Protein AF-0000000080790503 (afdb_homodimer)

Solvent-accessible surface area (backbone atoms only — not comparable to full-atom values): 12082 Å² total; per-residue (Å²): 103,68,48,21,51,22,43,51,48,39,49,52,39,50,50,52,52,44,51,53,53,46,48,50,46,23,74,74,68,33,37,57,73,56,63,86,49,57,70,58,52,46,52,51,42,45,74,67,66,29,87,63,53,52,45,58,56,45,68,76,40,42,71,61,50,50,50,60,65,48,46,38,72,46,30,90,81,59,66,66,78,39,43,70,67,54,28,51,51,38,52,52,50,42,52,54,46,50,54,54,51,51,54,36,51,56,55,58,71,72,100,101,69,46,19,51,22,42,50,47,39,50,52,39,50,50,52,51,44,51,53,51,43,50,50,46,23,74,75,65,34,38,57,74,54,62,86,48,57,70,59,52,45,53,51,42,46,77,66,65,30,87,65,54,54,47,59,55,47,68,76,41,42,70,60,50,51,50,60,64,48,46,38,71,46,29,88,79,60,64,65,80,40,44,69,67,54,28,51,51,38,52,52,50,42,53,54,47,50,55,54,50,50,55,36,51,56,56,57,69,72,99

Nearest PDB structures (foldseek):
  6jx6-assembly1_C  TM=2.839E-01  e=9.821E+00  Homo sapiens
  6jx6-assembly1_C  TM=2.839E-01  e=9.401E+00  Homo sapiens

Secondary structure (DSSP, 8-state):
-HHHHHHHHHHHHHHHHHHHHHHHHHHHHSS--S---HHHHHHHHHHTT-TT-HHHHHHHHHHHHHHHHHTTGGGTT---PPPHHHHHHHHHHHHHHHHHHHHHHHHHHH-/-HHHHHHHHHHHHHHHHHHHHHHHHHHHHSS--S---HHHHHHHHHHTT-TT-HHHHHHHHHHHHHHHHHTTGGGTT---PPPHHHHHHHHHHHHHHHHHHHHHHHHHHH-

Sequence (222 aa):
MQKGFYNLVLFNIEQSIQLNLKYLIFLLTGDFPKTHKISDLFKFIKTLNDPCHLYNFYENNKDFLTIIEFSYISSRYLPQTFSEEDAKKALKLGEEFDIVIEKCMKIMQKSMQKGFYNLVLFNIEQSIQLNLKYLIFLLTGDFPKTHKISDLFKFIKTLNDPCHLYNFYENNKDFLTIIEFSYISSRYLPQTFSEEDAKKALKLGEEFDIVIEKCMKIMQKS

Radius of gyration: 17.82 Å; Cα contacts (8 Å, |Δi|>4): 233; chains: 2; bounding box: 43×51×44 Å

Foldseek 3Di:
DVQVVLLVLLQVLLVVLQVLLQVVVCLLPVDGDPDSQSVVSLVVCVVSVVQLVCVVLCVVCVVLSVCSRCCPVPVVPDNDGDDPVNSVVSVVSSVVSVVSSVVVVVVSVVD/DPQVVLLVLLQVLLVVLQVLLQVVVCLLPVDGDPDSQSVVSLVVCVVSVVQLVCVVLCVVCVVLSVCSRCCPVPVVPDNDGDDPVNSVVSVVSSVVSVVSSVVVVVVSVVD

InterPro domains:
  IPR007842 HEPN domain [PF05168] (2-97)
  IPR007842 HEPN domain [PS50910] (1-97)
  IPR007842 HEPN domain [SM00748] (2-97)

Organism: Sulfurisphaera tokodaii (strain DSM 16993 / JCM 10545 / NBRC 100140 / 7) (NCBI:txid273063)

Structure (mmCIF, N/CA/C/O backbone):
data_AF-0000000080790503-model_v1
#
loop_
_entity.id
_entity.type
_entity.pdbx_description
1 polymer 'HEPN domain-containing protein'
#
loop_
_atom_site.group_PDB
_atom_site.id
_atom_site.type_symbol
_atom_site.label_atom_id
_atom_site.label_alt_id
_atom_site.label_comp_id
_atom_site.label_asym_id
_atom_site.label_entity_id
_atom_site.label_seq_id
_atom_site.pdbx_PDB_ins_code
_atom_site.Cartn_x
_atom_site.Cartn_y
_atom_site.Cartn_z
_atom_site.occupancy
_atom_site.B_iso_or_equiv
_atom_site.auth_seq_id
_atom_site.auth_comp_id
_atom_site.auth_asym_id
_atom_site.auth_atom_id
_atom_site.pdbx_PDB_model_num
ATOM 1 N N . MET A 1 1 ? 19.391 -12.523 -6.824 1 52.25 1 MET A N 1
ATOM 2 C CA . MET A 1 1 ? 18.609 -12.891 -5.645 1 52.25 1 MET A CA 1
ATOM 3 C C . MET A 1 1 ? 18.344 -11.664 -4.777 1 52.25 1 MET A C 1
ATOM 5 O O . MET A 1 1 ? 17.219 -11.461 -4.316 1 52.25 1 MET A O 1
ATOM 9 N N . GLN A 1 2 ? 19.375 -10.648 -4.797 1 69 2 GLN A N 1
ATOM 10 C CA . GLN A 1 2 ? 19.5 -9.609 -3.771 1 69 2 GLN A CA 1
ATOM 11 C C . GLN A 1 2 ? 18.672 -8.383 -4.129 1 69 2 GLN A C 1
ATOM 13 O O . GLN A 1 2 ? 18.062 -7.758 -3.254 1 69 2 GLN A O 1
ATOM 18 N N . LYS A 1 3 ? 18.359 -8.281 -5.438 1 74.94 3 LYS A N 1
ATOM 19 C CA . LYS A 1 3 ? 17.75 -7.023 -5.875 1 74.94 3 LYS A CA 1
ATOM 20 C C . LYS A 1 3 ? 16.25 -7.008 -5.574 1 74.94 3 LYS A C 1
ATOM 22 O O . LYS A 1 3 ? 15.711 -5.977 -5.168 1 74.94 3 LYS A O 1
ATOM 27 N N . GLY A 1 4 ? 15.688 -8.18 -5.656 1 81.62 4 GLY A N 1
ATOM 28 C CA . GLY A 1 4 ? 14.266 -8.305 -5.355 1 81.62 4 GLY A CA 1
ATOM 29 C C . GLY A 1 4 ? 13.93 -7.973 -3.916 1 81.62 4 GLY A C 1
ATOM 30 O O . GLY A 1 4 ? 12.898 -7.363 -3.643 1 81.62 4 GLY A O 1
ATOM 31 N N . PHE A 1 5 ? 14.914 -8.219 -3.104 1 87.12 5 PHE A N 1
ATOM 32 C CA . PHE A 1 5 ? 14.719 -7.973 -1.679 1 87.12 5 PHE A CA 1
ATOM 33 C C . PHE A 1 5 ? 14.727 -6.48 -1.378 1 87.12 5 PHE A C 1
ATOM 35 O O . PHE A 1 5 ? 13.914 -5.992 -0.588 1 87.12 5 PHE A O 1
ATOM 42 N N . TYR A 1 6 ? 15.594 -5.812 -2.041 1 90.38 6 TYR A N 1
ATOM 43 C CA . TYR A 1 6 ? 15.695 -4.375 -1.801 1 90.38 6 TYR A CA 1
ATOM 44 C C . TYR A 1 6 ? 14.43 -3.656 -2.266 1 90.38 6 TYR A C 1
ATOM 46 O O . TYR A 1 6 ? 13.961 -2.73 -1.604 1 90.38 6 TYR A O 1
ATOM 54 N N . ASN A 1 7 ? 13.898 -4.113 -3.318 1 88.88 7 ASN A N 1
ATOM 55 C CA . ASN A 1 7 ? 12.641 -3.551 -3.805 1 88.88 7 ASN A CA 1
ATOM 56 C C . ASN A 1 7 ? 11.5 -3.791 -2.818 1 88.88 7 ASN A C 1
ATOM 58 O O . ASN A 1 7 ? 10.656 -2.918 -2.615 1 88.88 7 ASN A O 1
ATOM 62 N N . LEU A 1 8 ? 11.492 -4.945 -2.242 1 90.19 8 LEU A N 1
ATOM 63 C CA . LEU A 1 8 ? 10.477 -5.273 -1.249 1 90.19 8 LEU A CA 1
ATOM 64 C C . LEU A 1 8 ? 10.594 -4.363 -0.033 1 90.19 8 LEU A C 1
ATOM 66 O O . LEU A 1 8 ? 9.578 -3.918 0.512 1 90.19 8 LEU A O 1
ATOM 70 N N . VAL A 1 9 ? 11.773 -4.086 0.34 1 92.25 9 VAL A N 1
ATOM 71 C CA . VAL A 1 9 ? 12.008 -3.201 1.479 1 92.25 9 VAL A CA 1
ATOM 72 C C . VAL A 1 9 ? 11.438 -1.816 1.184 1 92.25 9 VAL A C 1
ATOM 74 O O . VAL A 1 9 ? 10.703 -1.256 2 1 92.25 9 VAL A O 1
ATOM 77 N N . LEU A 1 10 ? 11.781 -1.295 0.052 1 92.25 10 LEU A N 1
ATOM 78 C CA . LEU A 1 10 ? 11.305 0.036 -0.313 1 92.25 10 LEU A CA 1
ATOM 79 C C . LEU A 1 10 ? 9.781 0.072 -0.38 1 92.25 10 LEU A C 1
ATOM 81 O O . LEU A 1 10 ? 9.156 1.025 0.091 1 92.25 10 LEU A O 1
ATOM 85 N N . PHE A 1 11 ? 9.195 -0.912 -0.882 1 91.31 11 PHE A N 1
ATOM 86 C CA . PHE A 1 11 ? 7.742 -1.026 -0.966 1 91.31 11 PHE A CA 1
ATOM 87 C C . PHE A 1 11 ? 7.121 -1.028 0.425 1 91.31 11 PHE A C 1
ATOM 89 O O . PHE A 1 11 ? 6.145 -0.318 0.674 1 91.31 11 PHE A O 1
ATOM 96 N N . ASN A 1 12 ? 7.664 -1.798 1.311 1 92.62 12 ASN A N 1
ATOM 97 C CA . ASN A 1 12 ? 7.145 -1.879 2.674 1 92.62 12 ASN A CA 1
ATOM 98 C C . ASN A 1 12 ? 7.203 -0.526 3.377 1 92.62 12 ASN A C 1
ATOM 100 O O . ASN A 1 12 ? 6.277 -0.158 4.102 1 92.62 12 ASN A O 1
ATOM 104 N N . ILE A 1 13 ? 8.305 0.141 3.164 1 95.19 13 ILE A N 1
ATOM 105 C CA . ILE A 1 13 ? 8.461 1.452 3.783 1 95.19 13 ILE A CA 1
ATOM 106 C C . ILE A 1 13 ? 7.426 2.42 3.215 1 95.19 13 ILE A C 1
ATOM 108 O O . ILE A 1 13 ? 6.785 3.164 3.963 1 95.19 13 ILE A O 1
ATOM 112 N N . GLU A 1 14 ? 7.273 2.398 1.915 1 93.81 14 GLU A N 1
ATOM 113 C CA . GLU A 1 14 ? 6.262 3.24 1.278 1 93.81 14 GLU A CA 1
ATOM 114 C C . GLU A 1 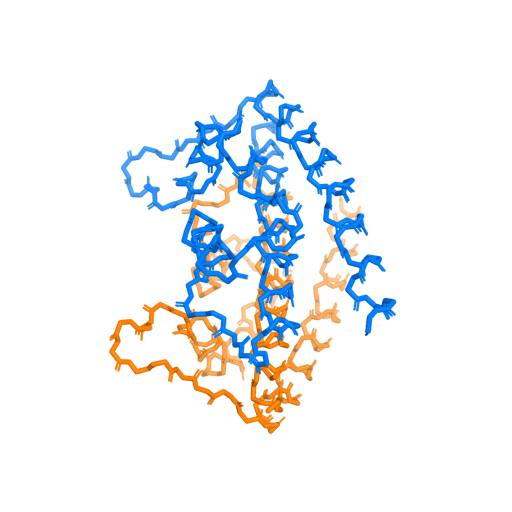14 ? 4.871 2.953 1.837 1 93.81 14 GLU A C 1
ATOM 116 O O . GLU A 1 14 ? 4.137 3.877 2.191 1 93.81 14 GLU A O 1
ATOM 121 N N . GLN A 1 15 ? 4.559 1.75 1.95 1 92.44 15 GLN A N 1
ATOM 122 C CA . GLN A 1 15 ? 3.258 1.323 2.451 1 92.44 15 GLN A CA 1
ATOM 123 C C . GLN A 1 15 ? 3.049 1.771 3.895 1 92.44 15 GLN A C 1
ATOM 125 O O . GLN A 1 15 ? 1.963 2.225 4.258 1 92.44 15 GLN A O 1
ATOM 130 N N . SER A 1 16 ? 4.066 1.619 4.66 1 95.12 16 SER A N 1
ATOM 131 C CA . SER A 1 16 ? 3.979 2.035 6.059 1 95.12 16 SER A CA 1
ATOM 132 C C . SER A 1 16 ? 3.707 3.533 6.172 1 95.12 16 SER A C 1
ATOM 134 O O . SER A 1 16 ? 2.838 3.955 6.938 1 95.12 16 SER A O 1
ATOM 136 N N . ILE A 1 17 ? 4.41 4.273 5.398 1 96 17 ILE A N 1
ATOM 137 C CA . ILE A 1 17 ? 4.25 5.723 5.426 1 96 17 ILE A CA 1
ATOM 138 C C . ILE A 1 17 ? 2.848 6.098 4.953 1 96 17 ILE A C 1
ATOM 140 O O . ILE A 1 17 ? 2.164 6.902 5.594 1 96 17 ILE A O 1
ATOM 144 N N . GLN A 1 18 ? 2.41 5.527 3.916 1 93.69 18 GLN A N 1
ATOM 145 C CA . GLN A 1 18 ? 1.088 5.789 3.355 1 93.69 18 GLN A CA 1
ATOM 146 C C . GLN A 1 18 ? -0.009 5.488 4.375 1 93.69 18 GLN A C 1
ATOM 148 O O . GLN A 1 18 ? -0.901 6.309 4.594 1 93.69 18 GLN A O 1
ATOM 153 N N . LEU A 1 19 ? 0.073 4.375 5.02 1 93.62 19 LEU A N 1
ATOM 154 C CA . LEU A 1 19 ? -0.938 3.949 5.98 1 93.62 19 LEU A CA 1
ATOM 155 C C . LEU A 1 19 ? -1.015 4.918 7.152 1 93.62 19 LEU A C 1
ATOM 157 O O . LEU A 1 19 ? -2.107 5.328 7.555 1 93.62 19 LEU A O 1
ATOM 161 N N . ASN A 1 20 ? 0.099 5.25 7.629 1 95 20 ASN A N 1
ATOM 162 C CA . ASN A 1 20 ? 0.13 6.152 8.773 1 95 20 ASN A CA 1
ATOM 163 C C . ASN A 1 20 ? -0.405 7.535 8.422 1 95 20 ASN A C 1
ATOM 165 O O . ASN A 1 20 ? -1.137 8.141 9.203 1 95 20 ASN A O 1
ATOM 169 N N . LEU A 1 21 ? -0.043 8.031 7.277 1 95.19 21 LEU A N 1
ATOM 170 C CA . LEU A 1 21 ? -0.531 9.336 6.848 1 95.19 21 LEU A CA 1
ATOM 171 C C . LEU A 1 21 ? -2.043 9.312 6.648 1 95.19 21 LEU A C 1
ATOM 173 O O . LEU A 1 21 ? -2.742 10.242 7.062 1 95.19 21 LEU A O 1
ATOM 177 N N . LYS A 1 22 ? -2.541 8.312 6.031 1 92.81 22 LYS A N 1
ATOM 178 C CA . LYS A 1 22 ? -3.979 8.195 5.793 1 92.81 22 LYS A CA 1
ATOM 179 C C . LYS A 1 22 ? -4.746 8.086 7.109 1 92.81 22 LYS A C 1
ATOM 181 O O . LYS A 1 22 ? -5.824 8.672 7.254 1 92.81 22 LYS A O 1
ATOM 186 N N . TYR A 1 23 ? -4.188 7.375 8 1 92.88 23 TYR A N 1
ATOM 187 C CA . TYR A 1 23 ? -4.797 7.273 9.32 1 92.88 23 TYR A CA 1
ATOM 188 C C . TYR A 1 23 ? -4.836 8.633 10.008 1 92.88 23 TYR A C 1
ATOM 190 O O . TYR A 1 23 ? -5.855 9.023 10.578 1 92.88 23 TYR A O 1
ATOM 198 N N . LEU A 1 24 ? -3.74 9.281 9.961 1 92.31 24 LEU A N 1
ATOM 199 C CA . LEU A 1 24 ? -3.67 10.609 10.562 1 92.31 24 LEU A CA 1
ATOM 200 C C . LEU A 1 24 ? -4.699 11.547 9.938 1 92.31 24 LEU A C 1
ATOM 202 O O . LEU A 1 24 ? -5.398 12.266 10.648 1 92.31 24 LEU A O 1
ATOM 206 N N . ILE A 1 25 ? -4.809 11.539 8.617 1 92.12 25 ILE A N 1
ATOM 207 C CA . ILE A 1 25 ? -5.77 12.383 7.91 1 92.12 25 ILE A CA 1
ATOM 208 C C . ILE A 1 25 ? -7.188 12.016 8.328 1 92.12 25 ILE A C 1
ATOM 210 O O . ILE A 1 25 ? -8.023 12.898 8.547 1 92.12 25 ILE A O 1
ATOM 214 N N . PHE A 1 26 ? -7.422 10.781 8.5 1 90.56 26 PHE A N 1
ATOM 215 C CA . PHE A 1 26 ? -8.719 10.312 8.977 1 90.56 26 PHE A CA 1
ATOM 216 C C . PHE A 1 26 ? -9.016 10.867 10.367 1 90.56 26 PHE A C 1
ATOM 218 O O . PHE A 1 26 ? -10.117 11.344 10.625 1 90.56 26 PHE A O 1
ATOM 225 N N . LEU A 1 27 ? -8.07 10.82 11.219 1 89.19 27 LEU A N 1
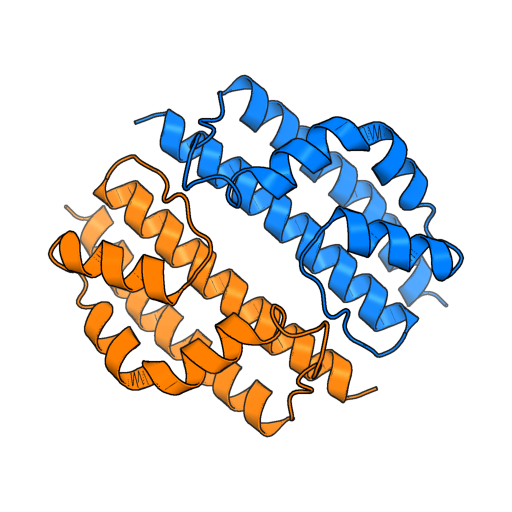ATOM 226 C CA . LEU A 1 27 ? -8.25 11.32 12.578 1 89.19 27 LEU A CA 1
ATOM 227 C C . LEU A 1 27 ? -8.523 12.82 12.578 1 89.19 27 LEU A C 1
ATOM 229 O O . LEU A 1 27 ? -9.312 13.312 13.383 1 89.19 27 LEU A O 1
ATOM 233 N N . LEU A 1 28 ? -7.926 13.492 11.664 1 88.75 28 LEU A N 1
ATOM 234 C CA . LEU A 1 28 ? -8 14.953 11.625 1 88.75 28 LEU A CA 1
ATOM 235 C C . LEU A 1 28 ? -9.289 15.406 10.938 1 88.75 28 LEU A C 1
ATOM 237 O O . LEU A 1 28 ? -9.828 16.469 11.273 1 88.75 28 LEU A O 1
ATOM 241 N N . THR A 1 29 ? -9.75 14.617 9.969 1 90.75 29 THR A N 1
ATOM 242 C CA . THR A 1 29 ? -10.82 15.141 9.125 1 90.75 29 THR A CA 1
ATOM 243 C C . THR A 1 29 ? -12.062 14.266 9.227 1 90.75 29 THR A C 1
ATOM 245 O O . THR A 1 29 ? -13.156 14.68 8.836 1 90.75 29 THR A O 1
ATOM 248 N N . GLY A 1 30 ? -11.898 13.047 9.719 1 86.56 30 GLY A N 1
ATOM 249 C CA . GLY A 1 30 ? -13 12.094 9.711 1 86.56 30 GLY A CA 1
ATOM 250 C C . GLY A 1 30 ? -13.234 11.469 8.344 1 86.56 30 GLY A C 1
ATOM 251 O O . GLY A 1 30 ? -14.148 10.656 8.18 1 86.56 30 GLY A O 1
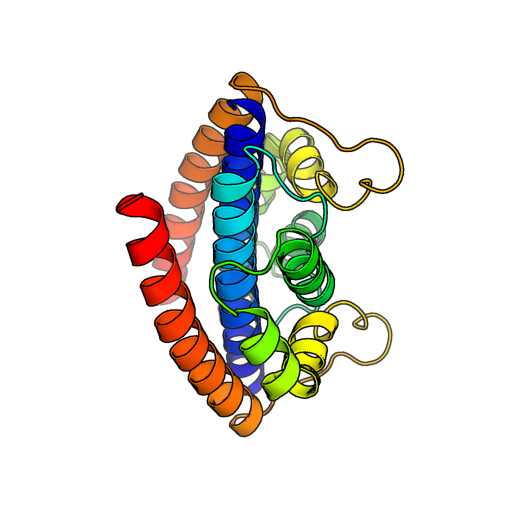ATOM 252 N N . ASP A 1 31 ? -12.375 11.922 7.383 1 85.88 31 ASP A N 1
ATOM 253 C CA . ASP A 1 31 ? -12.492 11.43 6.016 1 85.88 31 ASP A CA 1
ATOM 254 C C . ASP A 1 31 ? -11.211 10.727 5.574 1 85.88 31 ASP A C 1
ATOM 256 O O . ASP A 1 31 ? -10.242 10.656 6.332 1 85.88 31 ASP A O 1
ATOM 260 N N . PHE A 1 32 ? -11.328 10.102 4.398 1 85.69 32 PHE A N 1
ATOM 261 C CA . PHE A 1 32 ? -10.219 9.367 3.812 1 85.69 32 PHE A CA 1
ATOM 262 C C . PHE A 1 32 ? -9.758 10.016 2.516 1 85.69 32 PHE A C 1
ATOM 264 O O . PHE A 1 32 ? -10.578 10.398 1.677 1 85.69 32 PHE A O 1
ATOM 271 N N . PR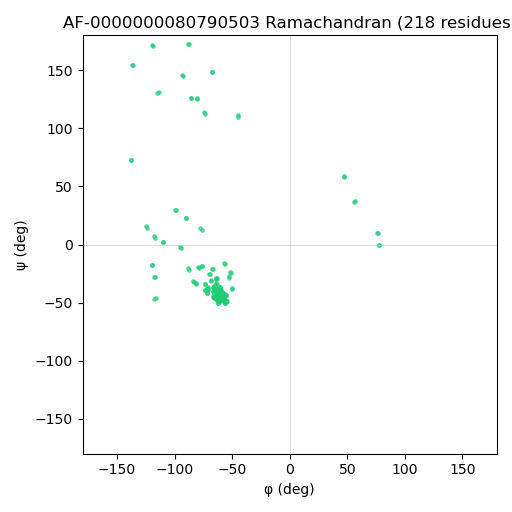O A 1 33 ? -8.43 10.18 2.508 1 84.38 33 PRO A N 1
ATOM 272 C CA . PRO A 1 33 ? -7.945 10.805 1.274 1 84.38 33 PRO A CA 1
ATOM 273 C C . PRO A 1 33 ? -8.109 9.898 0.054 1 84.38 33 PRO A C 1
ATOM 275 O O . PRO A 1 33 ? -7.934 8.68 0.155 1 84.38 33 PRO A O 1
ATOM 278 N N . LYS A 1 34 ? -8.32 10.438 -1.047 1 78.25 34 LYS A N 1
ATOM 279 C CA . LYS A 1 34 ? -8.578 9.703 -2.279 1 78.25 34 LYS A CA 1
ATOM 280 C C . LYS A 1 34 ? -7.312 9.586 -3.127 1 78.25 34 LYS A C 1
ATOM 282 O O . LYS A 1 34 ? -7.371 9.68 -4.355 1 78.25 34 LYS A O 1
ATOM 287 N N . THR A 1 35 ? -6.223 9.57 -2.539 1 81.38 35 THR A N 1
ATOM 288 C CA . THR A 1 35 ? -4.953 9.438 -3.244 1 81.38 35 THR A CA 1
ATOM 289 C C . THR A 1 35 ? -4.035 8.453 -2.523 1 81.38 35 THR A C 1
ATOM 291 O O . THR A 1 35 ? -4.133 8.281 -1.307 1 81.38 35 THR A O 1
ATOM 294 N N . HIS A 1 36 ? -3.123 7.859 -3.328 1 80.25 36 HIS A N 1
ATOM 295 C CA . HIS A 1 36 ? -2.104 6.984 -2.76 1 80.25 36 HIS A CA 1
ATOM 296 C C . HIS A 1 36 ? -0.72 7.621 -2.85 1 80.25 36 HIS A C 1
ATOM 298 O O . HIS A 1 36 ? 0.269 7.031 -2.41 1 80.25 36 HIS A O 1
ATOM 304 N N . LYS A 1 37 ? -0.685 8.797 -3.352 1 86.75 37 LYS A N 1
ATOM 305 C CA . LYS A 1 37 ? 0.614 9.461 -3.471 1 86.75 37 LYS A CA 1
ATOM 306 C C . LYS A 1 37 ? 1.045 10.07 -2.143 1 86.75 37 LYS A C 1
ATOM 308 O O . LYS A 1 37 ? 0.346 10.922 -1.589 1 86.75 37 LYS A O 1
ATOM 313 N N . ILE A 1 38 ? 2.186 9.68 -1.768 1 93.12 38 ILE A N 1
ATOM 314 C CA . ILE A 1 38 ? 2.729 10.125 -0.49 1 93.12 38 ILE A CA 1
ATOM 315 C C . ILE A 1 38 ? 2.857 11.648 -0.491 1 93.12 38 ILE A C 1
ATOM 317 O O . ILE A 1 38 ? 2.521 12.305 0.496 1 93.12 38 ILE A O 1
ATOM 321 N N . SER A 1 39 ? 3.383 12.148 -1.615 1 93.69 39 SER A N 1
ATOM 322 C CA . SER A 1 39 ? 3.557 13.594 -1.729 1 93.69 39 SER A CA 1
ATOM 323 C C . SER A 1 39 ? 2.234 14.328 -1.521 1 93.69 39 SER A C 1
ATOM 325 O O . SER A 1 39 ? 2.176 15.32 -0.787 1 93.69 39 SER A O 1
ATOM 327 N N . ASP A 1 40 ? 1.174 13.836 -2.111 1 92.88 40 ASP A N 1
ATOM 328 C CA . ASP A 1 40 ? -0.147 14.438 -1.979 1 92.88 40 ASP A CA 1
ATOM 329 C C . ASP A 1 40 ? -0.649 14.352 -0.539 1 92.88 40 ASP A C 1
ATOM 331 O O . ASP A 1 40 ? -1.299 15.273 -0.044 1 92.88 40 ASP A O 1
ATOM 335 N N . LEU A 1 41 ? -0.379 13.32 0.108 1 94 41 LEU A N 1
ATOM 336 C CA . LEU A 1 41 ? -0.828 13.117 1.481 1 94 41 LEU A CA 1
ATOM 337 C C . LEU A 1 41 ? -0.156 14.109 2.424 1 94 41 LEU A C 1
ATOM 339 O O . LEU A 1 41 ? -0.818 14.711 3.273 1 94 41 LEU A O 1
ATOM 343 N N . PHE A 1 42 ? 1.121 14.266 2.238 1 95.75 42 PHE A N 1
ATOM 344 C CA . PHE A 1 42 ? 1.836 15.25 3.039 1 95.75 42 PHE A CA 1
ATOM 345 C C . PHE A 1 42 ? 1.289 16.656 2.787 1 95.75 42 PHE A C 1
ATOM 347 O O . PHE A 1 42 ? 1.105 17.438 3.725 1 95.75 42 PHE A O 1
ATOM 354 N N . LYS A 1 43 ? 1.072 16.984 1.564 1 94.75 43 LYS A N 1
ATOM 355 C CA . LYS A 1 43 ? 0.544 18.297 1.215 1 94.75 43 LYS A CA 1
ATOM 356 C C . LYS A 1 43 ? -0.833 18.516 1.835 1 94.75 43 LYS A C 1
ATOM 358 O O . LYS A 1 43 ? -1.145 19.625 2.287 1 94.75 43 LYS A O 1
ATOM 363 N N . PHE A 1 44 ? -1.607 17.531 1.797 1 93.5 44 PHE A N 1
ATOM 364 C CA . PHE A 1 44 ? -2.93 17.609 2.406 1 93.5 44 PHE A CA 1
ATOM 365 C C . PHE A 1 44 ? -2.824 17.906 3.896 1 93.5 44 PHE A C 1
ATOM 367 O O . PHE A 1 44 ? -3.549 18.766 4.418 1 93.5 44 PHE A O 1
ATOM 374 N N . ILE A 1 45 ? -1.956 17.234 4.574 1 93.12 45 ILE A N 1
ATOM 375 C CA . ILE A 1 45 ? -1.749 17.453 6.004 1 93.12 45 ILE A CA 1
ATOM 376 C C . ILE A 1 45 ? -1.31 18.891 6.254 1 93.12 45 ILE A C 1
ATOM 378 O O . ILE A 1 45 ? -1.721 19.5 7.242 1 93.12 45 ILE A O 1
ATOM 382 N N . LYS A 1 46 ? -0.506 19.391 5.367 1 94.06 46 LYS A N 1
ATOM 383 C CA . LYS A 1 46 ? -0.073 20.781 5.469 1 94.06 46 LYS A CA 1
ATOM 384 C C . LYS A 1 46 ? -1.268 21.734 5.465 1 94.06 46 LYS A C 1
ATOM 386 O O . LYS A 1 46 ? -1.3 22.703 6.223 1 94.06 46 LYS A O 1
ATOM 391 N N . THR A 1 47 ? -2.217 21.469 4.633 1 94 47 THR A N 1
ATOM 392 C CA . THR A 1 47 ? -3.396 22.312 4.523 1 94 47 THR A CA 1
ATOM 393 C C . THR A 1 47 ? -4.246 22.234 5.789 1 94 47 THR A C 1
ATOM 395 O O . THR A 1 47 ? -5.098 23.094 6.027 1 94 47 THR A O 1
ATOM 398 N N . LEU A 1 48 ? -4.082 21.188 6.555 1 91.69 48 LEU A N 1
ATOM 399 C CA . LEU A 1 48 ? -4.797 21.031 7.816 1 91.69 48 LEU A CA 1
ATOM 400 C C . LEU A 1 48 ? -4.008 21.625 8.977 1 91.69 48 LEU A C 1
ATOM 402 O O . LEU A 1 48 ? -4.113 21.172 10.109 1 91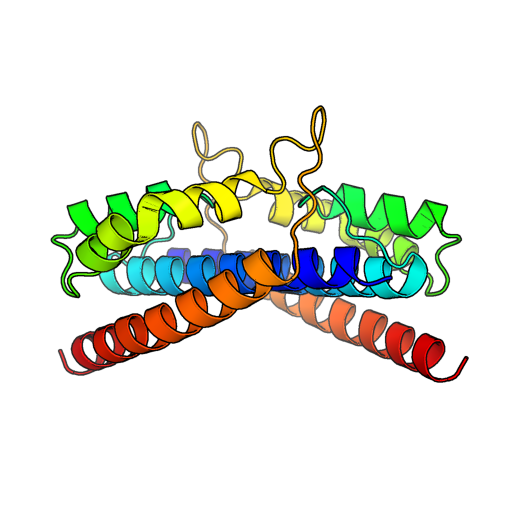.69 48 LEU A O 1
ATOM 406 N N . ASN A 1 49 ? -3.17 22.484 8.688 1 87.06 49 ASN A N 1
ATOM 407 C CA . ASN A 1 49 ? -2.377 23.266 9.633 1 87.06 49 ASN A CA 1
ATOM 408 C C . ASN A 1 49 ? -1.232 22.453 10.219 1 87.06 49 ASN A C 1
ATOM 410 O O . ASN A 1 49 ? -0.649 22.828 11.234 1 87.06 49 ASN A O 1
ATOM 414 N N . ASP A 1 50 ? -0.962 21.312 9.719 1 86.69 50 ASP A N 1
ATOM 415 C CA . ASP A 1 50 ? 0.196 20.484 10.039 1 86.69 50 ASP A CA 1
ATOM 416 C C . ASP A 1 50 ? 0.405 20.391 11.547 1 86.69 50 ASP A C 1
ATOM 418 O O . ASP A 1 50 ? 1.484 20.719 12.047 1 86.69 50 ASP A O 1
ATOM 422 N N . PRO A 1 51 ? -0.589 19.906 12.219 1 81.56 51 PRO A N 1
ATOM 423 C CA . PRO A 1 51 ? -0.536 19.938 13.68 1 81.56 51 PRO A CA 1
ATOM 424 C C . PRO A 1 51 ? 0.691 19.219 14.234 1 81.56 51 PRO A C 1
ATOM 426 O O . PRO A 1 51 ? 1.125 19.5 15.352 1 81.56 51 PRO A O 1
ATOM 429 N N . CYS A 1 52 ? 1.373 18.406 13.477 1 86.31 52 CYS A N 1
ATOM 430 C CA . CYS A 1 52 ? 2.492 17.609 13.969 1 86.31 52 CYS A CA 1
ATOM 431 C C . CYS A 1 52 ? 3.787 17.984 13.266 1 86.31 52 CYS A C 1
ATOM 433 O O . CYS A 1 52 ? 4.812 17.328 13.43 1 86.31 52 CYS A O 1
ATOM 435 N N . HIS A 1 53 ? 3.768 18.984 12.5 1 88.5 53 HIS A N 1
ATOM 436 C CA . HIS A 1 53 ? 4.914 19.469 11.742 1 88.5 53 HIS A CA 1
ATOM 437 C C . HIS A 1 53 ? 5.496 18.359 10.859 1 88.5 53 HIS A C 1
ATOM 439 O O . HIS A 1 53 ? 6.715 18.203 10.781 1 88.5 53 HIS A O 1
ATOM 445 N N . LEU A 1 54 ? 4.633 17.641 10.391 1 93.25 54 LEU A N 1
ATOM 446 C CA . LEU A 1 54 ? 5.016 16.531 9.531 1 93.25 54 LEU A CA 1
ATOM 447 C C . LEU A 1 54 ? 5.559 17.016 8.195 1 93.25 54 LEU A C 1
ATOM 449 O O . LEU A 1 54 ? 6.375 16.344 7.566 1 93.25 54 LEU A O 1
ATOM 453 N N . TYR A 1 55 ? 5.152 18.125 7.863 1 94.06 55 TYR A N 1
ATOM 454 C CA . TYR A 1 55 ? 5.559 18.625 6.551 1 94.06 55 TYR A CA 1
ATOM 455 C C . TYR A 1 55 ? 7.055 18.922 6.523 1 94.06 55 TYR A C 1
ATOM 457 O O . TYR A 1 55 ? 7.695 18.797 5.477 1 94.06 55 TYR A O 1
ATOM 465 N N . ASN A 1 56 ? 7.609 19.312 7.676 1 94.44 56 ASN A N 1
ATOM 466 C CA . ASN A 1 56 ? 9.055 19.469 7.754 1 94.44 56 ASN A CA 1
ATOM 467 C C . ASN A 1 56 ? 9.781 18.156 7.43 1 94.44 56 ASN A C 1
ATOM 469 O O . ASN A 1 56 ? 10.812 18.172 6.758 1 94.44 56 ASN A O 1
ATOM 473 N N . PHE A 1 57 ? 9.258 17.094 7.961 1 96.62 57 PHE A N 1
ATOM 474 C CA . PHE A 1 57 ? 9.805 15.789 7.633 1 96.62 57 PHE A CA 1
ATOM 475 C C . PHE A 1 57 ? 9.781 15.555 6.125 1 96.62 57 PHE A C 1
ATOM 477 O O . PHE A 1 57 ? 10.773 15.109 5.543 1 96.62 57 PHE A O 1
ATOM 484 N N . TYR A 1 58 ? 8.664 15.82 5.516 1 96.88 58 TYR A N 1
ATOM 485 C CA . TYR A 1 58 ? 8.516 15.656 4.07 1 96.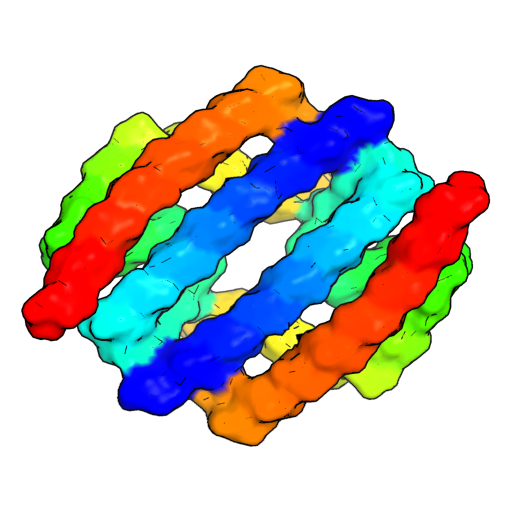88 58 TYR A CA 1
ATOM 486 C C . TYR A 1 58 ? 9.555 16.469 3.32 1 96.88 58 TYR A C 1
ATOM 488 O O . TYR A 1 58 ? 10.258 15.945 2.455 1 96.88 58 TYR A O 1
ATOM 496 N N . GLU A 1 59 ? 9.68 17.766 3.672 1 96.5 59 GLU A N 1
ATOM 497 C CA . GLU A 1 59 ? 10.594 18.672 2.982 1 96.5 59 GLU A CA 1
ATOM 498 C C . GLU A 1 59 ? 12.039 18.203 3.1 1 96.5 59 GLU A C 1
ATOM 500 O O . GLU A 1 59 ? 12.805 18.281 2.137 1 96.5 59 GLU A O 1
ATOM 505 N N . ASN A 1 60 ? 12.398 17.641 4.238 1 96.94 60 ASN A N 1
ATOM 506 C CA . ASN A 1 60 ? 13.766 17.203 4.5 1 96.94 60 ASN A CA 1
ATOM 507 C C . ASN A 1 60 ? 14.078 15.891 3.775 1 96.94 60 ASN A C 1
ATOM 509 O O . ASN A 1 60 ? 15.25 15.547 3.598 1 96.94 60 ASN A O 1
ATOM 513 N N . ASN A 1 61 ? 13.047 15.18 3.375 1 97.25 61 ASN A N 1
ATOM 514 C CA . ASN A 1 61 ? 13.266 13.875 2.766 1 97.25 61 ASN A CA 1
ATOM 515 C C . ASN A 1 61 ? 12.617 13.781 1.387 1 97.25 61 ASN A C 1
ATOM 517 O O . ASN A 1 61 ? 12.461 12.688 0.842 1 97.25 61 ASN A O 1
ATOM 521 N N . LYS A 1 62 ? 12.258 14.828 0.806 1 96.38 62 LYS A N 1
ATOM 522 C CA . LYS A 1 62 ? 11.414 14.914 -0.383 1 96.38 62 LYS A CA 1
ATOM 523 C C . LYS A 1 62 ? 12.031 14.156 -1.554 1 96.38 62 LYS A C 1
ATOM 525 O O . LYS A 1 62 ? 11.336 13.445 -2.275 1 96.38 62 LYS A O 1
ATOM 530 N N . ASP A 1 63 ? 13.297 14.273 -1.806 1 94.94 63 ASP A N 1
ATOM 531 C CA . ASP A 1 63 ? 13.953 13.633 -2.939 1 94.94 63 ASP A CA 1
ATOM 532 C C . ASP A 1 63 ? 13.828 12.117 -2.861 1 94.94 63 ASP A C 1
ATOM 534 O O . ASP A 1 63 ? 13.438 11.469 -3.834 1 94.94 63 ASP A O 1
ATOM 538 N N . PHE A 1 64 ? 14.141 11.617 -1.707 1 94.56 64 PHE A N 1
ATOM 539 C CA . PHE A 1 64 ? 14.109 10.164 -1.571 1 94.56 64 PHE A CA 1
ATOM 540 C C . PHE A 1 64 ? 12.68 9.656 -1.527 1 94.56 64 PHE A C 1
ATOM 542 O O . PHE A 1 64 ? 12.383 8.578 -2.049 1 94.56 64 PHE A O 1
ATOM 549 N N . LEU A 1 65 ? 11.758 10.398 -0.962 1 95.19 65 LEU A N 1
ATOM 550 C CA . LEU A 1 65 ? 10.344 10.031 -0.951 1 95.19 65 LEU A CA 1
ATOM 551 C C . LEU A 1 65 ? 9.797 9.961 -2.371 1 95.19 65 LEU A C 1
ATOM 553 O O . LEU A 1 65 ? 8.969 9.094 -2.678 1 95.19 65 LEU A O 1
ATOM 557 N N . THR A 1 66 ? 10.211 10.852 -3.184 1 91.56 66 THR A N 1
ATOM 558 C CA . THR A 1 66 ? 9.805 10.844 -4.582 1 91.56 66 THR A CA 1
ATOM 559 C C . THR A 1 66 ? 10.289 9.578 -5.285 1 91.56 66 THR A C 1
ATOM 561 O O . THR A 1 66 ? 9.547 8.977 -6.066 1 91.56 66 THR A O 1
ATOM 564 N N . ILE A 1 67 ? 11.484 9.195 -4.965 1 87.69 67 ILE A N 1
ATOM 565 C CA . ILE A 1 67 ? 12.062 7.98 -5.531 1 87.69 67 ILE A CA 1
ATOM 566 C C . ILE A 1 67 ? 11.234 6.77 -5.109 1 87.69 67 ILE A C 1
ATOM 568 O O . ILE A 1 67 ? 10.891 5.922 -5.941 1 87.69 67 ILE A O 1
ATOM 572 N N . ILE A 1 68 ? 10.914 6.668 -3.877 1 88.81 68 ILE A N 1
ATOM 573 C CA . ILE A 1 68 ? 10.141 5.559 -3.332 1 88.81 68 ILE A CA 1
ATOM 574 C C . ILE A 1 68 ? 8.758 5.535 -3.969 1 88.81 68 ILE A C 1
ATOM 576 O O . ILE A 1 68 ? 8.25 4.473 -4.34 1 88.81 68 ILE A O 1
ATOM 580 N N . GLU A 1 69 ? 8.18 6.672 -4.125 1 86.69 69 GLU A N 1
ATOM 581 C CA . GLU A 1 69 ? 6.832 6.812 -4.66 1 86.69 69 GLU A CA 1
ATOM 582 C C . GLU A 1 69 ? 6.77 6.383 -6.121 1 86.69 69 GLU A C 1
ATOM 584 O O . GLU A 1 69 ? 5.793 5.766 -6.555 1 86.69 69 GLU A O 1
ATOM 589 N N . PHE A 1 70 ? 7.668 6.656 -6.934 1 78.12 70 PHE A N 1
ATOM 590 C CA . PHE A 1 70 ? 7.633 6.422 -8.375 1 78.12 70 PHE A CA 1
ATOM 591 C C . PHE A 1 70 ? 8.297 5.098 -8.719 1 78.12 70 PHE A C 1
ATOM 593 O O . PHE A 1 70 ? 8.438 4.758 -9.898 1 78.12 70 PHE A O 1
ATOM 600 N N . SER A 1 71 ? 8.828 4.438 -7.703 1 69.75 71 SER A N 1
ATOM 601 C CA . SER A 1 71 ? 9.523 3.184 -7.957 1 69.75 71 SER A CA 1
ATOM 602 C C . SER A 1 71 ? 8.672 2.229 -8.781 1 69.75 71 SER A C 1
ATOM 604 O O . SER A 1 71 ? 9.195 1.354 -9.469 1 69.75 71 SER A O 1
ATOM 606 N N . TYR A 1 72 ? 7.34 2.248 -8.852 1 58.16 72 TYR A N 1
ATOM 607 C CA . TYR A 1 72 ? 6.547 1.242 -9.555 1 58.16 72 TYR A CA 1
ATOM 608 C C . TYR A 1 72 ? 5.777 1.86 -10.711 1 58.16 72 TYR A C 1
ATOM 610 O O . TYR A 1 72 ? 5.262 1.146 -11.578 1 58.16 72 TYR A O 1
ATOM 618 N N . ILE A 1 73 ? 5.488 3.037 -10.57 1 55.25 73 ILE A N 1
ATOM 619 C CA . ILE A 1 73 ? 4.688 3.592 -11.656 1 55.25 73 ILE A CA 1
ATOM 620 C C . ILE A 1 73 ? 5.402 3.373 -12.984 1 55.25 73 ILE A C 1
ATOM 622 O O . ILE A 1 73 ? 4.762 3.088 -14 1 55.25 73 ILE A O 1
ATOM 626 N N . SER A 1 74 ? 6.695 3.693 -13.094 1 48.25 74 SER A N 1
ATOM 627 C CA . SER A 1 74 ? 7.324 3.75 -14.414 1 48.25 74 SER A CA 1
ATOM 628 C C . SER A 1 74 ? 7.637 2.352 -14.938 1 48.25 74 SER A C 1
ATOM 630 O O . SER A 1 74 ? 8.773 2.066 -15.312 1 48.25 74 SER A O 1
ATOM 632 N N . SER A 1 75 ? 7.133 1.441 -14.391 1 45.66 75 SER A N 1
ATOM 633 C CA . SER A 1 75 ? 7.617 0.13 -14.805 1 45.66 75 SER A CA 1
ATOM 634 C C . SER A 1 75 ? 7.594 -0.012 -16.328 1 45.66 75 SER A C 1
ATOM 636 O O . SER A 1 75 ? 8.234 -0.909 -16.875 1 45.66 75 SER A O 1
ATOM 638 N N . ARG A 1 76 ? 6.59 0.523 -16.984 1 45.06 76 ARG A N 1
ATOM 639 C CA . ARG A 1 76 ? 6.609 0.173 -18.406 1 45.06 76 ARG A CA 1
ATOM 640 C C . ARG A 1 76 ? 7.961 0.494 -19.031 1 45.06 76 ARG A C 1
ATOM 642 O O . ARG A 1 76 ? 8.375 -0.154 -20 1 45.06 76 ARG A O 1
ATOM 649 N N . TYR A 1 77 ? 8.68 1.412 -18.594 1 45.56 77 TYR A N 1
ATOM 650 C CA . TYR A 1 77 ? 9.82 1.812 -19.406 1 45.56 77 TYR A CA 1
ATOM 651 C C . TYR A 1 77 ? 11.133 1.528 -18.688 1 45.56 77 TYR A C 1
ATOM 653 O O . TYR A 1 77 ? 12.117 1.128 -19.297 1 45.56 77 TYR A O 1
ATOM 661 N N . LEU A 1 78 ? 11.32 1.879 -17.312 1 49.81 78 LEU A N 1
ATOM 662 C CA . LEU A 1 78 ? 12.602 1.696 -16.641 1 49.81 78 LEU A CA 1
ATOM 663 C C . LEU A 1 78 ? 12.406 1.127 -15.242 1 49.81 78 LEU A C 1
ATOM 665 O O . LEU A 1 78 ? 12.211 1.878 -14.281 1 49.81 78 LEU A O 1
ATOM 669 N N . PRO A 1 79 ? 12.031 -0.185 -15.148 1 54.28 79 PRO A N 1
ATOM 670 C CA . PRO A 1 79 ? 11.953 -0.728 -13.789 1 54.28 79 PRO A CA 1
ATOM 671 C C . PRO A 1 79 ? 13.156 -0.334 -12.93 1 54.28 79 PRO A C 1
ATOM 673 O O . PRO A 1 79 ? 14.297 -0.431 -13.383 1 54.28 79 PRO A O 1
ATOM 676 N N . GLN A 1 80 ? 12.992 0.486 -11.977 1 63.41 80 GLN A N 1
ATOM 677 C CA . GLN A 1 80 ? 14.094 0.864 -11.094 1 63.41 80 GLN A CA 1
ATOM 678 C C . GLN A 1 80 ? 14.445 -0.269 -10.133 1 63.41 80 GLN A C 1
ATOM 680 O O . GLN A 1 80 ? 13.555 -0.915 -9.578 1 63.41 80 GLN A O 1
ATOM 685 N N . THR A 1 81 ? 15.555 -0.833 -10.273 1 77.31 81 THR A N 1
ATOM 686 C CA . THR A 1 81 ? 16.141 -1.748 -9.305 1 77.31 81 THR A CA 1
ATOM 687 C C . THR A 1 81 ? 16.906 -0.979 -8.227 1 77.31 81 THR A C 1
ATOM 689 O O . THR A 1 81 ? 17.688 -0.076 -8.531 1 77.31 81 THR A O 1
ATOM 692 N N . PHE A 1 82 ? 16.453 -1.338 -7.031 1 86.06 82 PHE A N 1
ATOM 693 C CA . PHE A 1 82 ? 17.047 -0.62 -5.914 1 86.06 82 PHE A CA 1
ATOM 694 C C . PHE A 1 82 ? 18.25 -1.379 -5.367 1 86.06 82 PHE A C 1
ATOM 696 O O . PHE A 1 82 ? 18.281 -2.611 -5.406 1 86.06 82 PHE A O 1
ATOM 703 N N . SER A 1 83 ? 19.203 -0.631 -4.941 1 90.06 83 SER A N 1
ATOM 704 C CA . SER A 1 83 ? 20.422 -1.179 -4.383 1 90.06 83 SER A CA 1
ATOM 705 C C . SER A 1 83 ? 20.297 -1.429 -2.885 1 90.06 83 SER A C 1
ATOM 707 O O . SER A 1 83 ? 19.281 -1.062 -2.277 1 90.06 83 SER A O 1
ATOM 709 N N . GLU A 1 84 ? 21.312 -2.053 -2.406 1 93.62 84 GLU A N 1
ATOM 710 C CA . GLU A 1 84 ? 21.406 -2.236 -0.961 1 93.62 84 GLU A CA 1
ATOM 711 C C . GLU A 1 84 ? 21.406 -0.896 -0.234 1 93.62 84 GLU A C 1
ATOM 713 O O . GLU A 1 84 ? 20.781 -0.746 0.812 1 93.62 84 GLU A O 1
ATOM 718 N N . GLU A 1 85 ? 22.109 0.039 -0.784 1 95.06 85 GLU A N 1
ATOM 719 C CA . GLU A 1 85 ? 22.188 1.37 -0.188 1 95.06 85 GLU A CA 1
ATOM 720 C C . GLU A 1 85 ? 20.812 2.035 -0.151 1 95.06 85 GLU A C 1
ATOM 722 O O . GLU A 1 85 ? 20.453 2.676 0.838 1 95.06 85 GLU A O 1
ATOM 727 N N . ASP A 1 86 ? 20.062 1.885 -1.217 1 93.44 86 ASP A N 1
ATOM 728 C CA . ASP A 1 86 ? 18.703 2.416 -1.26 1 93.44 86 ASP A CA 1
ATOM 729 C C . ASP A 1 86 ? 17.844 1.806 -0.158 1 93.44 86 ASP A C 1
ATOM 731 O O . ASP A 1 86 ? 17.078 2.514 0.503 1 93.44 86 ASP A O 1
ATOM 735 N N . ALA A 1 87 ? 18 0.519 -0.023 1 94.12 87 ALA A N 1
ATOM 736 C CA . ALA A 1 87 ? 17.234 -0.186 0.996 1 94.12 87 ALA A CA 1
ATOM 737 C C . ALA A 1 87 ? 17.578 0.313 2.395 1 94.12 87 ALA A C 1
ATOM 739 O O . ALA A 1 87 ? 16.703 0.528 3.225 1 94.12 87 ALA A O 1
ATOM 740 N N . LYS A 1 88 ? 18.828 0.489 2.639 1 96.75 88 LYS A N 1
ATOM 741 C CA . LYS A 1 88 ? 19.281 1.006 3.926 1 96.75 88 LYS A CA 1
ATOM 742 C C . LYS A 1 88 ? 18.734 2.408 4.176 1 96.75 88 LYS A C 1
ATOM 744 O O . LYS A 1 88 ? 18.281 2.715 5.281 1 96.75 88 LYS A O 1
ATOM 749 N N . LYS A 1 89 ? 18.828 3.242 3.213 1 96.81 89 LYS A N 1
ATOM 750 C CA . LYS A 1 89 ? 18.281 4.594 3.307 1 96.81 89 LYS A CA 1
ATOM 751 C C . LYS A 1 89 ? 16.781 4.559 3.602 1 96.81 89 LYS A C 1
ATOM 753 O O . LYS A 1 89 ? 16.281 5.336 4.422 1 96.81 89 LYS A O 1
ATOM 758 N N . ALA A 1 90 ? 16.125 3.699 2.906 1 96.19 90 ALA A N 1
ATOM 759 C CA . ALA A 1 90 ? 14.68 3.561 3.111 1 96.19 90 ALA A CA 1
ATOM 760 C C . ALA A 1 90 ? 14.375 3.129 4.543 1 96.19 90 ALA A C 1
ATOM 762 O O . ALA A 1 90 ? 13.445 3.65 5.164 1 96.19 90 ALA A O 1
ATOM 763 N N . LEU A 1 91 ? 15.086 2.182 5.02 1 97.31 91 LEU A N 1
ATOM 764 C CA . LEU A 1 91 ? 14.883 1.708 6.383 1 97.31 91 LEU A CA 1
ATOM 765 C C . LEU A 1 91 ? 15.109 2.836 7.387 1 97.31 91 LEU A C 1
ATOM 767 O O . LEU A 1 91 ? 14.328 2.996 8.328 1 97.31 91 LEU A O 1
ATOM 771 N N . LYS A 1 92 ? 16.172 3.555 7.199 1 97.94 92 LYS A N 1
ATOM 772 C CA . LYS A 1 92 ? 16.453 4.695 8.062 1 97.94 92 LYS A CA 1
ATOM 773 C C . LYS A 1 92 ? 15.32 5.723 8.008 1 97.94 92 LYS A C 1
ATOM 775 O O . LYS A 1 92 ? 14.875 6.219 9.039 1 97.94 92 LYS A O 1
ATOM 780 N N . LEU A 1 93 ? 14.922 6.055 6.832 1 97.69 93 LEU A N 1
ATOM 781 C CA . LEU A 1 93 ? 13.812 6.98 6.629 1 97.69 93 LEU A CA 1
ATOM 782 C C . LEU A 1 93 ? 12.555 6.492 7.352 1 97.69 93 LEU A C 1
ATOM 784 O O . LEU A 1 93 ? 11.875 7.273 8.016 1 97.69 93 LEU A O 1
ATOM 788 N N . GLY A 1 94 ? 12.234 5.211 7.125 1 97.31 94 GLY A N 1
ATOM 789 C CA . GLY A 1 94 ? 11.094 4.625 7.812 1 97.31 94 GLY A CA 1
ATOM 790 C C . GLY A 1 94 ? 11.172 4.75 9.32 1 97.31 94 GLY A C 1
ATOM 791 O O . GLY A 1 94 ? 10.172 5.051 9.977 1 97.31 94 GLY A O 1
ATOM 792 N N . GLU A 1 95 ? 12.312 4.508 9.852 1 97.62 95 GLU A N 1
ATOM 793 C CA . GLU A 1 95 ? 12.531 4.633 11.289 1 97.62 95 GLU A CA 1
ATOM 794 C C . GLU A 1 95 ? 12.312 6.066 11.766 1 97.62 95 GLU A C 1
ATOM 796 O O . GLU A 1 95 ? 11.648 6.293 12.781 1 97.62 95 GLU A O 1
ATOM 801 N N . GLU A 1 96 ? 12.867 6.957 11.117 1 96.88 96 GLU A N 1
ATOM 802 C CA . GLU A 1 96 ? 12.68 8.367 11.445 1 96.88 96 GLU A CA 1
ATOM 803 C C . GLU A 1 96 ? 11.211 8.766 11.359 1 96.88 96 GLU A C 1
ATOM 805 O O . GLU A 1 96 ? 10.711 9.5 12.211 1 96.88 96 GLU A O 1
ATOM 810 N N . PHE A 1 97 ? 10.602 8.328 10.328 1 97.44 97 PHE A N 1
ATOM 811 C CA . PHE A 1 97 ? 9.18 8.617 10.172 1 97.44 97 PHE A CA 1
ATOM 812 C C . PHE A 1 97 ? 8.383 8.039 11.336 1 97.44 97 PHE A C 1
ATOM 814 O O . PHE A 1 97 ? 7.477 8.695 11.859 1 97.44 97 PHE A O 1
ATOM 821 N N . ASP A 1 98 ? 8.68 6.855 11.719 1 96.06 98 ASP A N 1
ATOM 822 C CA . ASP A 1 98 ? 7.992 6.207 12.828 1 96.06 98 ASP A CA 1
ATOM 823 C C . ASP A 1 98 ? 8.078 7.051 14.102 1 96.06 98 ASP A C 1
ATOM 825 O O . ASP A 1 98 ? 7.102 7.184 14.836 1 96.06 98 ASP A O 1
ATOM 829 N N . ILE A 1 99 ? 9.18 7.551 14.328 1 94.94 99 ILE A N 1
ATOM 830 C CA . ILE A 1 99 ? 9.391 8.391 15.5 1 94.94 99 ILE A CA 1
ATOM 831 C C . ILE A 1 99 ? 8.5 9.625 15.414 1 94.94 99 ILE A C 1
ATOM 833 O O . ILE A 1 99 ? 7.82 9.977 16.391 1 94.94 99 ILE A O 1
ATOM 837 N N . VAL A 1 100 ? 8.461 10.266 14.297 1 93.94 100 VAL A N 1
ATOM 838 C CA . VAL A 1 100 ? 7.715 11.5 14.109 1 93.94 100 VAL A CA 1
ATOM 839 C C . VAL A 1 100 ? 6.219 11.227 14.234 1 93.94 100 VAL A C 1
ATOM 841 O O . VAL A 1 100 ? 5.496 11.961 14.906 1 93.94 100 VAL A O 1
ATOM 844 N N . ILE A 1 101 ? 5.777 10.18 13.609 1 94.44 101 ILE A N 1
ATOM 845 C CA . ILE A 1 101 ? 4.348 9.906 13.562 1 94.44 101 ILE A CA 1
ATOM 846 C C . ILE A 1 101 ? 3.871 9.438 14.938 1 94.44 101 ILE A C 1
ATOM 848 O O . ILE A 1 101 ? 2.742 9.727 15.344 1 94.44 101 ILE A O 1
ATOM 852 N N . GLU A 1 102 ? 4.648 8.695 15.609 1 92.38 102 GLU A N 1
ATOM 853 C CA . GLU A 1 102 ? 4.305 8.273 16.969 1 92.38 102 GLU A CA 1
ATOM 854 C C . GLU A 1 102 ? 4.109 9.477 17.891 1 92.38 102 GLU A C 1
ATOM 856 O O . GLU A 1 102 ? 3.162 9.516 18.672 1 92.38 102 GLU A O 1
ATOM 861 N N . LYS A 1 103 ? 5.008 10.352 17.797 1 90.56 103 LYS A N 1
ATOM 862 C CA . LYS A 1 103 ? 4.883 11.586 18.578 1 90.56 103 LYS A CA 1
ATOM 863 C C . LYS A 1 103 ? 3.607 12.344 18.219 1 90.56 103 LYS A C 1
ATOM 865 O O . LYS A 1 103 ? 2.918 12.867 19.094 1 90.56 103 LYS A O 1
ATOM 870 N N . CYS A 1 104 ? 3.336 12.375 16.984 1 90.06 104 CYS A N 1
ATOM 871 C CA . CYS A 1 104 ? 2.139 13.055 16.5 1 90.06 104 CYS A CA 1
ATOM 872 C C . CYS A 1 104 ? 0.879 12.391 17.047 1 90.06 104 CYS A C 1
ATOM 874 O O . CYS A 1 104 ? -0.019 13.07 17.547 1 90.06 104 CYS A O 1
ATOM 876 N N . MET A 1 105 ? 0.801 11.156 17 1 86.69 105 MET A N 1
ATOM 877 C CA . MET A 1 105 ? -0.375 10.398 17.422 1 86.69 105 MET A CA 1
ATOM 878 C C . MET A 1 105 ? -0.602 10.547 18.922 1 86.69 105 MET A C 1
ATOM 880 O O . MET A 1 105 ? -1.745 10.602 19.375 1 86.69 105 MET A O 1
ATOM 884 N N . LYS A 1 106 ? 0.43 10.617 19.641 1 85.25 106 LYS A N 1
ATOM 885 C CA . LYS A 1 106 ? 0.341 10.812 21.078 1 85.25 106 LYS A CA 1
ATOM 886 C C . LYS A 1 106 ? -0.256 12.18 21.422 1 85.25 106 LYS A C 1
ATOM 888 O O . LYS A 1 106 ? -1.054 12.305 22.344 1 85.25 106 LYS A O 1
ATOM 893 N N . ILE A 1 107 ? 0.026 13.117 20.719 1 76.88 107 ILE A N 1
ATOM 894 C CA . ILE A 1 107 ? -0.479 14.469 20.922 1 76.88 107 ILE A CA 1
ATOM 895 C C . ILE A 1 107 ? -1.966 14.523 20.562 1 76.88 107 ILE A C 1
ATOM 897 O O . ILE A 1 107 ? -2.754 15.156 21.281 1 76.88 107 ILE A O 1
ATOM 901 N N . MET A 1 108 ? -2.334 13.828 19.531 1 78.25 108 MET A N 1
ATOM 902 C CA . MET A 1 108 ? -3.717 13.844 19.062 1 78.25 108 MET A CA 1
ATOM 903 C C . MET A 1 108 ? -4.625 13.086 20.031 1 78.25 108 MET A C 1
ATOM 905 O O . MET A 1 108 ? -5.812 13.398 20.141 1 78.25 108 MET A O 1
ATOM 909 N N . GLN A 1 109 ? -4.223 11.969 20.547 1 72.94 109 GLN A N 1
ATOM 910 C CA . GLN A 1 109 ? -5.02 11.211 21.5 1 72.94 109 GLN A CA 1
ATOM 911 C C . GLN A 1 109 ? -5.223 11.992 22.797 1 72.94 109 GLN A C 1
ATOM 913 O O . GLN A 1 109 ? -6.246 11.844 23.469 1 72.94 109 GLN A O 1
ATOM 918 N N . LYS A 1 110 ? -4.391 12.812 23.219 1 66.88 110 LYS A N 1
ATOM 919 C CA . LYS A 1 110 ? -4.492 13.586 24.453 1 66.88 110 LYS A CA 1
ATOM 920 C C . LYS A 1 110 ? -5.422 14.781 24.281 1 66.88 110 LYS A C 1
ATOM 922 O O . LYS A 1 110 ? -6.012 15.266 25.25 1 66.88 110 LYS A O 1
ATOM 927 N N . SER A 1 111 ? -5.695 15.234 23.188 1 55.38 111 SER A N 1
ATOM 928 C CA . SER A 1 111 ? -6.629 16.344 23 1 55.38 111 SER A CA 1
ATOM 929 C C . SER A 1 111 ? -8.062 15.844 22.859 1 55.38 111 SER A C 1
ATOM 931 O O . SER A 1 111 ? -8.297 14.797 22.25 1 55.38 111 SER A O 1
ATOM 933 N N . MET B 1 1 ? -18.281 10.609 10.039 1 52.44 1 MET B N 1
ATOM 934 C CA . MET B 1 1 ? -17.188 10.016 10.805 1 52.44 1 MET B CA 1
ATOM 935 C C . MET B 1 1 ? -16.906 8.594 10.336 1 52.44 1 MET B C 1
ATOM 937 O O . MET B 1 1 ? -15.742 8.227 10.141 1 52.44 1 MET B O 1
ATOM 941 N N . GLN B 1 2 ? -18.047 7.871 9.844 1 69.56 2 GLN B N 1
ATOM 942 C CA . GLN B 1 2 ? -18.062 6.422 9.703 1 69.56 2 GLN B CA 1
ATOM 943 C C . GLN B 1 2 ? -17.516 5.996 8.344 1 69.56 2 GLN B C 1
ATOM 945 O O . GLN B 1 2 ? -16.797 5 8.242 1 69.56 2 GLN B O 1
ATOM 950 N N . LYS B 1 3 ? -17.562 6.941 7.402 1 75.56 3 LYS B N 1
ATOM 951 C CA . LYS B 1 3 ? -17.25 6.539 6.035 1 75.56 3 LYS B CA 1
ATOM 952 C C . LYS B 1 3 ? -15.734 6.477 5.82 1 75.56 3 LYS B C 1
ATOM 954 O O . LYS B 1 3 ? -15.234 5.57 5.152 1 75.56 3 LYS B O 1
ATOM 959 N N . GLY B 1 4 ? -15.07 7.359 6.496 1 81.81 4 GLY B N 1
ATOM 960 C CA . GLY B 1 4 ? -13.617 7.383 6.414 1 81.81 4 GLY B CA 1
ATOM 961 C C . GLY B 1 4 ? -12.969 6.121 6.949 1 81.81 4 GLY B C 1
ATOM 962 O O . GLY B 1 4 ? -11.977 5.641 6.391 1 81.81 4 GLY B O 1
ATOM 963 N N . PHE B 1 5 ? -13.664 5.551 7.875 1 87.31 5 PHE B N 1
ATOM 964 C CA . PHE B 1 5 ? -13.148 4.34 8.5 1 87.31 5 PHE B CA 1
ATOM 965 C C . PHE B 1 5 ? -13.266 3.146 7.562 1 87.31 5 PHE B C 1
ATOM 967 O O . PHE B 1 5 ? -12.352 2.33 7.469 1 87.31 5 PHE B O 1
ATOM 974 N N . TYR B 1 6 ? -14.344 3.117 6.879 1 90.56 6 TYR B N 1
ATOM 975 C CA . TYR B 1 6 ? -14.555 1.998 5.969 1 90.56 6 TYR B CA 1
ATOM 976 C C . TYR B 1 6 ? -13.547 2.033 4.824 1 90.56 6 TYR B C 1
ATOM 978 O O . TYR B 1 6 ? -13.039 0.99 4.402 1 90.56 6 TYR B O 1
ATOM 986 N N . ASN B 1 7 ? -13.25 3.186 4.383 1 89.19 7 ASN B N 1
ATOM 987 C CA . ASN B 1 7 ? -12.234 3.334 3.346 1 89.19 7 ASN B CA 1
ATOM 988 C C . ASN B 1 7 ? -10.859 2.881 3.834 1 89.19 7 ASN B C 1
ATOM 990 O O . ASN B 1 7 ? -10.102 2.262 3.084 1 89.19 7 ASN B O 1
ATOM 994 N N . LEU B 1 8 ? -10.57 3.189 5.062 1 90.44 8 LEU B N 1
ATOM 995 C CA . LEU B 1 8 ? -9.297 2.773 5.652 1 90.44 8 LEU B CA 1
ATOM 996 C C . LEU B 1 8 ? -9.211 1.253 5.73 1 90.44 8 LEU B C 1
ATOM 998 O O . LEU B 1 8 ? -8.156 0.675 5.469 1 90.44 8 LEU B O 1
ATOM 1002 N N . VAL B 1 9 ? -10.289 0.658 6.039 1 92.38 9 VAL B N 1
ATOM 1003 C CA . VAL B 1 9 ? -10.328 -0.799 6.125 1 92.38 9 VAL B CA 1
ATOM 1004 C C . VAL B 1 9 ? -10.023 -1.404 4.758 1 92.38 9 VAL B C 1
ATOM 1006 O O . VAL B 1 9 ? -9.18 -2.297 4.641 1 92.38 9 VAL B O 1
ATOM 1009 N N . LEU B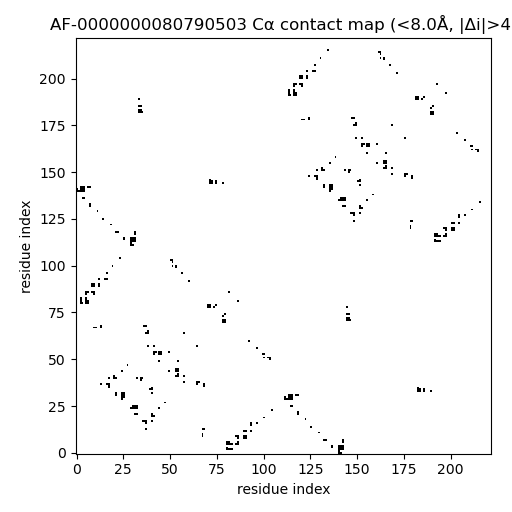 1 10 ? -10.703 -0.931 3.766 1 92.31 10 LEU B N 1
ATOM 1010 C CA . LEU B 1 10 ? -10.5 -1.459 2.422 1 92.31 10 LEU B CA 1
ATOM 1011 C C . LEU B 1 10 ? -9.055 -1.25 1.969 1 92.31 10 LEU B C 1
ATOM 1013 O O . LEU B 1 10 ? -8.453 -2.146 1.377 1 92.31 10 LEU B O 1
ATOM 1017 N N . PHE B 1 11 ? -8.5 -0.163 2.248 1 91.38 11 PHE B N 1
ATOM 1018 C CA . PHE B 1 11 ? -7.117 0.147 1.918 1 91.38 11 PHE B CA 1
ATOM 1019 C C . PHE B 1 11 ? -6.168 -0.827 2.604 1 91.38 11 PHE B C 1
ATOM 1021 O O . PHE B 1 11 ? -5.254 -1.36 1.972 1 91.38 11 PHE B O 1
ATOM 1028 N N . ASN B 1 12 ? -6.371 -1.062 3.855 1 92.69 12 ASN B N 1
ATOM 1029 C CA . ASN B 1 12 ? -5.52 -1.976 4.613 1 92.69 12 ASN B CA 1
ATOM 1030 C C . ASN B 1 12 ? -5.559 -3.387 4.031 1 92.69 12 ASN B C 1
ATOM 1032 O O . ASN B 1 12 ? -4.531 -4.062 3.959 1 92.69 12 ASN B O 1
ATOM 1036 N N . ILE B 1 13 ? -6.734 -3.789 3.682 1 95.12 13 ILE B N 1
ATOM 1037 C CA . ILE B 1 13 ? -6.883 -5.121 3.109 1 95.12 13 ILE B CA 1
ATOM 1038 C C . ILE B 1 13 ? -6.148 -5.195 1.773 1 95.12 13 ILE B C 1
ATOM 1040 O O . ILE B 1 13 ? -5.434 -6.16 1.504 1 95.12 13 ILE B O 1
ATOM 1044 N N . GLU B 1 14 ? -6.332 -4.191 0.958 1 93.81 14 GLU B N 1
ATOM 1045 C CA . GLU B 1 14 ? -5.625 -4.133 -0.319 1 93.81 14 GLU B CA 1
ATOM 1046 C C . GLU B 1 14 ? -4.113 -4.203 -0.117 1 93.81 14 GLU B C 1
ATOM 1048 O O . GLU B 1 14 ? -3.43 -4.984 -0.782 1 93.81 14 GLU B O 1
ATOM 1053 N N . GLN B 1 15 ? -3.645 -3.473 0.781 1 92.31 15 GLN B N 1
ATOM 1054 C CA . GLN B 1 15 ? -2.217 -3.422 1.075 1 92.31 15 GLN B CA 1
ATOM 1055 C C . GLN B 1 15 ? -1.706 -4.777 1.559 1 92.31 15 GLN B C 1
ATOM 1057 O O . GLN B 1 15 ? -0.625 -5.215 1.161 1 92.31 15 GLN B O 1
ATOM 1062 N N . SER B 1 16 ? -2.469 -5.367 2.393 1 95.19 16 SER B N 1
ATOM 1063 C CA . SER B 1 16 ? -2.082 -6.68 2.902 1 95.19 16 SER B CA 1
ATOM 1064 C C . SER B 1 16 ? -1.973 -7.703 1.776 1 95.19 16 SER B C 1
ATOM 1066 O O . SER B 1 16 ? -0.994 -8.445 1.701 1 95.19 16 SER B O 1
ATOM 1068 N N . ILE B 1 17 ? -2.93 -7.688 0.927 1 96 17 ILE B N 1
ATOM 1069 C CA . ILE B 1 17 ? -2.939 -8.625 -0.188 1 96 17 ILE B CA 1
ATOM 1070 C C . ILE B 1 17 ? -1.759 -8.344 -1.114 1 96 17 ILE B C 1
ATOM 1072 O O . ILE B 1 17 ? -1.035 -9.266 -1.506 1 96 17 ILE B O 1
ATOM 1076 N N . GLN B 1 18 ? -1.532 -7.137 -1.43 1 93.62 18 GLN B N 1
ATOM 1077 C CA . GLN B 1 18 ? -0.437 -6.727 -2.303 1 93.62 18 GLN B CA 1
ATOM 1078 C C . GLN B 1 18 ? 0.911 -7.164 -1.736 1 93.62 18 GLN B C 1
ATOM 1080 O O . GLN B 1 18 ? 1.728 -7.75 -2.447 1 93.62 18 GLN B O 1
ATOM 1085 N N . LEU B 1 19 ? 1.119 -6.949 -0.482 1 93.62 19 LEU B N 1
ATOM 1086 C CA . LEU B 1 19 ? 2.385 -7.273 0.165 1 93.62 19 LEU B CA 1
ATOM 1087 C C . LEU B 1 19 ? 2.643 -8.781 0.125 1 93.62 19 LEU B C 1
ATOM 1089 O O . LEU B 1 19 ? 3.744 -9.211 -0.219 1 93.62 19 LEU B O 1
ATOM 1093 N N . ASN B 1 20 ? 1.651 -9.484 0.448 1 95 20 ASN B N 1
ATOM 1094 C CA . ASN B 1 20 ? 1.807 -10.93 0.475 1 95 20 ASN B CA 1
ATOM 1095 C C . ASN B 1 20 ? 2.064 -11.492 -0.92 1 95 20 ASN B C 1
ATOM 1097 O O . ASN B 1 20 ? 2.895 -12.391 -1.091 1 95 20 ASN B O 1
ATOM 1101 N N . LEU B 1 21 ? 1.37 -11 -1.893 1 95.19 21 LEU B N 1
ATOM 1102 C CA . LEU B 1 21 ? 1.575 -11.469 -3.26 1 95.19 21 LEU B CA 1
ATOM 1103 C C . LEU B 1 21 ? 2.977 -11.117 -3.748 1 95.19 21 LEU B C 1
ATOM 1105 O O . LEU B 1 21 ? 3.645 -11.945 -4.375 1 95.19 21 LEU B O 1
ATOM 1109 N N . LYS B 1 22 ? 3.418 -9.945 -3.496 1 92.81 22 LYS B N 1
ATOM 1110 C CA . LYS B 1 22 ? 4.75 -9.523 -3.912 1 92.81 22 LYS B CA 1
ATOM 1111 C C . LYS B 1 22 ? 5.832 -10.352 -3.232 1 92.81 22 LYS B C 1
ATOM 1113 O O . LYS B 1 22 ? 6.832 -10.711 -3.857 1 92.81 22 LYS B O 1
ATOM 1118 N N . TYR B 1 23 ? 5.617 -10.633 -2.008 1 92.88 23 TYR B N 1
ATOM 1119 C CA . TYR B 1 23 ? 6.547 -11.5 -1.287 1 92.88 23 TYR B CA 1
ATOM 1120 C C . TYR B 1 23 ? 6.594 -12.891 -1.905 1 92.88 23 TYR B C 1
ATOM 1122 O O . TYR B 1 23 ? 7.672 -13.453 -2.109 1 92.88 23 TYR B O 1
ATOM 1130 N N . LEU B 1 24 ? 5.457 -13.391 -2.154 1 92.31 24 LEU B N 1
ATOM 1131 C CA . LEU B 1 24 ? 5.383 -14.711 -2.773 1 92.31 24 LEU B CA 1
ATOM 1132 C C . LEU B 1 24 ? 6.102 -14.727 -4.117 1 92.31 24 LEU B C 1
ATOM 1134 O O . LEU B 1 24 ? 6.867 -15.648 -4.41 1 92.31 24 LEU B O 1
ATOM 1138 N N . ILE B 1 25 ? 5.871 -13.719 -4.938 1 92.12 25 ILE B N 1
ATOM 1139 C CA . ILE B 1 25 ? 6.512 -13.617 -6.242 1 92.12 25 ILE B CA 1
ATOM 1140 C C . ILE B 1 25 ? 8.023 -13.531 -6.07 1 92.12 25 ILE B C 1
ATOM 1142 O O . ILE B 1 25 ? 8.781 -14.164 -6.812 1 92.12 25 ILE B O 1
ATOM 1146 N N . PHE B 1 26 ? 8.438 -12.828 -5.102 1 90.5 26 PHE B N 1
ATOM 1147 C CA . PHE B 1 26 ? 9.859 -12.734 -4.785 1 90.5 26 PHE B CA 1
ATOM 1148 C C . PHE B 1 26 ? 10.43 -14.102 -4.438 1 90.5 26 PHE B C 1
ATOM 1150 O O . PHE B 1 26 ? 11.5 -14.469 -4.918 1 90.5 26 PHE B O 1
ATOM 1157 N N . LEU B 1 27 ? 9.734 -14.828 -3.656 1 89.19 27 LEU B N 1
ATOM 1158 C CA . LEU B 1 27 ? 10.195 -16.156 -3.256 1 89.19 27 LEU B CA 1
ATOM 1159 C C . LEU B 1 27 ? 10.281 -17.094 -4.461 1 89.19 27 LEU B C 1
ATOM 1161 O O . LEU B 1 27 ? 11.18 -17.922 -4.543 1 89.19 27 LEU B O 1
ATOM 1165 N N . LEU B 1 28 ? 9.398 -16.891 -5.375 1 88.75 28 LEU B N 1
ATOM 1166 C CA . LEU B 1 28 ? 9.289 -17.797 -6.516 1 88.75 28 LEU B CA 1
ATOM 1167 C C . LEU B 1 28 ? 10.297 -17.422 -7.602 1 88.75 28 LEU B C 1
ATOM 1169 O O . LEU B 1 28 ? 10.773 -18.297 -8.336 1 88.75 28 LEU B O 1
ATOM 1173 N N . THR B 1 29 ? 10.586 -16.141 -7.695 1 90.69 29 THR B N 1
ATOM 1174 C CA . THR B 1 29 ? 11.344 -15.703 -8.867 1 90.69 29 THR B CA 1
ATOM 1175 C C . THR B 1 29 ? 12.672 -15.07 -8.461 1 90.69 29 THR B C 1
ATOM 1177 O O . THR B 1 29 ? 13.57 -14.914 -9.281 1 90.69 29 THR B O 1
ATOM 1180 N N . GLY B 1 30 ? 12.781 -14.68 -7.203 1 86.44 30 GLY B N 1
ATOM 1181 C CA . GLY B 1 30 ? 13.945 -13.93 -6.766 1 86.44 30 GLY B CA 1
ATOM 1182 C C . GLY B 1 30 ? 13.898 -12.469 -7.18 1 86.44 30 GLY B C 1
ATOM 1183 O O . GLY B 1 30 ? 14.828 -11.711 -6.898 1 86.44 30 GLY B O 1
ATOM 1184 N N . ASP B 1 31 ? 12.781 -12.141 -7.898 1 85.69 31 ASP B N 1
ATOM 1185 C CA . ASP B 1 31 ? 12.609 -10.773 -8.383 1 85.69 31 ASP B CA 1
ATOM 1186 C C . ASP B 1 31 ? 11.344 -10.141 -7.793 1 85.69 31 ASP B C 1
ATOM 1188 O O . ASP B 1 31 ? 10.594 -10.789 -7.066 1 85.69 31 ASP B O 1
ATOM 1192 N N . PHE B 1 32 ? 11.234 -8.828 -8.047 1 85.38 32 PHE B N 1
ATOM 1193 C CA . PHE B 1 32 ? 10.109 -8.039 -7.562 1 85.38 32 PHE B CA 1
ATOM 1194 C C . PHE B 1 32 ? 9.258 -7.543 -8.719 1 85.38 32 PHE B C 1
ATOM 1196 O O . PHE B 1 32 ? 9.781 -7.051 -9.719 1 85.38 32 PHE B O 1
ATOM 1203 N N . PRO B 1 33 ? 7.98 -7.789 -8.516 1 84.12 33 PRO B N 1
ATOM 1204 C CA . PRO B 1 33 ? 7.129 -7.32 -9.609 1 84.12 33 PRO B CA 1
ATOM 1205 C C . PRO B 1 33 ? 7.086 -5.797 -9.711 1 84.12 33 PRO B C 1
ATOM 1207 O O . PRO B 1 33 ? 7.094 -5.102 -8.688 1 84.12 33 PRO B O 1
ATOM 1210 N N . LYS B 1 34 ? 6.934 -5.297 -10.844 1 78 34 LYS B N 1
ATOM 1211 C CA . LYS B 1 34 ? 6.957 -3.859 -11.102 1 78 34 LYS B CA 1
ATOM 1212 C C . LYS B 1 34 ? 5.543 -3.295 -11.211 1 78 34 LYS B C 1
ATOM 1214 O O . LYS B 1 34 ? 5.281 -2.416 -12.039 1 78 34 LYS B O 1
ATOM 1219 N N . THR B 1 35 ? 4.645 -3.859 -10.555 1 81.25 35 THR B N 1
ATOM 1220 C CA . THR B 1 35 ? 3.266 -3.389 -10.555 1 81.25 35 THR B CA 1
ATOM 1221 C C . THR B 1 35 ? 2.682 -3.41 -9.148 1 81.25 35 THR B C 1
ATOM 1223 O O . THR B 1 35 ? 3.1 -4.211 -8.305 1 81.25 35 THR B O 1
ATOM 1226 N N . HIS B 1 36 ? 1.677 -2.529 -8.961 1 80.31 36 HIS B N 1
ATOM 1227 C CA . HIS B 1 36 ? 0.945 -2.518 -7.699 1 80.31 36 HIS B CA 1
ATOM 1228 C C . HIS B 1 36 ? -0.481 -3.025 -7.883 1 80.31 36 HIS B C 1
ATOM 1230 O O . HIS B 1 36 ? -1.248 -3.1 -6.922 1 80.31 36 HIS B O 1
ATOM 1236 N N . LYS B 1 37 ? -0.781 -3.412 -9.062 1 86.75 37 LYS B N 1
ATOM 1237 C CA . LYS B 1 37 ? -2.137 -3.898 -9.305 1 86.75 37 LYS B CA 1
ATOM 1238 C C . LYS B 1 37 ? -2.289 -5.348 -8.852 1 86.75 37 LYS B C 1
ATOM 1240 O O . LYS B 1 37 ? -1.576 -6.23 -9.336 1 86.75 37 LYS B O 1
ATOM 1245 N N . ILE B 1 38 ? -3.25 -5.512 -8.047 1 93.12 38 ILE B N 1
ATOM 1246 C CA . ILE B 1 38 ? -3.506 -6.832 -7.477 1 93.12 38 ILE B CA 1
ATOM 1247 C C . ILE B 1 38 ? -3.811 -7.824 -8.594 1 93.12 38 ILE B C 1
ATOM 1249 O O . ILE B 1 38 ? -3.318 -8.953 -8.578 1 93.12 38 ILE B O 1
ATOM 1253 N N . SER B 1 39 ? -4.648 -7.363 -9.523 1 93.62 39 SER B N 1
ATOM 1254 C CA . SER B 1 39 ? -5.016 -8.227 -10.641 1 93.62 39 SER B CA 1
ATOM 1255 C C . SER B 1 39 ? -3.783 -8.703 -11.398 1 93.62 39 SER B C 1
ATOM 1257 O O . SER B 1 39 ? -3.66 -9.891 -11.719 1 93.62 39 SER B O 1
ATOM 1259 N N . ASP B 1 40 ? -2.857 -7.805 -11.656 1 92.81 40 ASP B N 1
ATOM 1260 C CA . ASP B 1 40 ? -1.628 -8.141 -12.367 1 92.81 40 ASP B CA 1
ATOM 1261 C C . ASP B 1 40 ? -0.772 -9.109 -11.555 1 92.81 40 ASP B C 1
ATOM 1263 O O . ASP B 1 40 ? -0.135 -10.008 -12.117 1 92.81 40 ASP B O 1
ATOM 1267 N N . LEU B 1 41 ? -0.747 -8.969 -10.312 1 94 41 LEU B N 1
ATOM 1268 C CA . LEU B 1 41 ? 0.054 -9.828 -9.445 1 94 41 LEU B CA 1
ATOM 1269 C C . LEU B 1 41 ? -0.472 -11.258 -9.461 1 94 41 LEU B C 1
ATOM 1271 O O . LEU B 1 41 ? 0.305 -12.211 -9.562 1 94 41 LEU B O 1
ATOM 1275 N N . PHE B 1 42 ? -1.762 -11.359 -9.359 1 95.75 42 PHE B N 1
ATOM 1276 C CA . PHE B 1 42 ? -2.365 -12.688 -9.445 1 95.75 42 PHE B CA 1
ATOM 1277 C C . PHE B 1 42 ? -2.07 -13.336 -10.789 1 95.75 42 PHE B C 1
ATOM 1279 O O . PHE B 1 42 ? -1.755 -14.523 -10.859 1 95.75 42 PHE B O 1
ATOM 1286 N N . LYS B 1 43 ? -2.207 -12.602 -11.836 1 94.75 43 LYS B N 1
ATOM 1287 C CA . LYS B 1 43 ? -1.945 -13.125 -13.172 1 94.75 43 LYS B CA 1
ATOM 1288 C C . LYS B 1 43 ? -0.493 -13.578 -13.312 1 94.75 43 LYS B C 1
ATOM 1290 O O . LYS B 1 43 ? -0.212 -14.594 -13.945 1 94.75 43 LYS B O 1
ATOM 1295 N N . PHE B 1 44 ? 0.357 -12.82 -12.781 1 93.5 44 PHE B N 1
ATOM 1296 C CA . PHE B 1 44 ? 1.771 -13.172 -12.805 1 93.5 44 PHE B CA 1
ATOM 1297 C C . PHE B 1 44 ? 2.008 -14.5 -12.102 1 93.5 44 PHE B C 1
ATOM 1299 O O . PHE B 1 44 ? 2.736 -15.359 -12.609 1 93.5 44 PHE B O 1
ATOM 1306 N N . ILE B 1 45 ? 1.433 -14.688 -10.969 1 93.12 45 ILE B N 1
ATOM 1307 C CA . ILE B 1 45 ? 1.567 -15.93 -10.211 1 93.12 45 ILE B CA 1
ATOM 1308 C C . ILE B 1 45 ? 1.039 -17.094 -11.039 1 93.12 45 ILE B C 1
ATOM 1310 O O . ILE B 1 45 ? 1.608 -18.188 -11.008 1 93.12 45 ILE B O 1
ATOM 1314 N N . LYS B 1 46 ? -0.013 -16.844 -11.75 1 94.06 46 LYS B N 1
ATOM 1315 C CA . LYS B 1 46 ? -0.566 -17.859 -12.633 1 94.06 46 LYS B CA 1
ATOM 1316 C C . LYS B 1 46 ? 0.468 -18.328 -13.648 1 94.06 46 LYS B C 1
ATOM 1318 O O . LYS B 1 46 ? 0.58 -19.516 -13.93 1 94.06 46 LYS B O 1
ATOM 1323 N N . THR B 1 47 ? 1.194 -17.422 -14.203 1 94 47 THR B N 1
ATOM 1324 C CA . THR B 1 47 ? 2.199 -17.734 -15.211 1 94 47 THR B CA 1
ATOM 1325 C C . THR B 1 47 ? 3.344 -18.547 -14.594 1 94 47 THR B C 1
ATOM 1327 O O . THR B 1 47 ? 4.121 -19.172 -15.312 1 94 47 THR B O 1
ATOM 1330 N N . LEU B 1 48 ? 3.494 -18.469 -13.297 1 91.69 48 LEU B N 1
ATOM 1331 C CA . LEU B 1 48 ? 4.516 -19.219 -12.586 1 91.69 48 LEU B CA 1
ATOM 1332 C C . LEU B 1 48 ? 3.977 -20.578 -12.141 1 91.69 48 LEU B C 1
ATOM 1334 O O . LEU B 1 48 ? 4.418 -21.125 -11.133 1 91.69 48 LEU B O 1
ATOM 1338 N N . ASN B 1 49 ? 3.008 -21.031 -12.758 1 87.38 49 ASN B N 1
ATOM 1339 C CA . ASN B 1 49 ? 2.395 -22.328 -12.578 1 87.38 49 ASN B CA 1
ATOM 1340 C C . ASN B 1 49 ? 1.535 -22.391 -11.312 1 87.38 49 ASN B C 1
ATOM 1342 O O . ASN B 1 49 ? 1.18 -23.469 -10.844 1 87.38 49 ASN B O 1
ATOM 1346 N N . ASP B 1 50 ? 1.289 -21.297 -10.68 1 87.25 50 ASP B N 1
ATOM 1347 C CA . ASP B 1 50 ? 0.354 -21.141 -9.57 1 87.25 50 ASP B CA 1
ATOM 1348 C C . ASP B 1 50 ? 0.541 -22.25 -8.531 1 87.25 50 ASP B C 1
ATOM 1350 O O . ASP B 1 50 ? -0.409 -22.953 -8.195 1 87.25 50 ASP B O 1
ATOM 1354 N N . PRO B 1 51 ? 1.723 -22.328 -8.016 1 81.94 51 PRO B N 1
ATOM 1355 C CA . PRO B 1 51 ? 2.035 -23.453 -7.137 1 81.94 51 PRO B CA 1
ATOM 1356 C C . PRO B 1 51 ? 1.084 -23.562 -5.949 1 81.94 51 PRO B C 1
ATOM 1358 O O . PRO B 1 51 ? 0.908 -24.641 -5.387 1 81.94 51 PRO B O 1
ATOM 1361 N N . CYS B 1 52 ? 0.338 -22.547 -5.609 1 86.44 52 CYS B N 1
ATOM 1362 C CA . CYS B 1 52 ? -0.517 -22.531 -4.426 1 86.44 52 CYS B CA 1
ATOM 1363 C C . CYS B 1 52 ? -1.984 -22.406 -4.816 1 86.44 52 CYS B C 1
ATOM 1365 O O . CYS B 1 52 ? -2.848 -22.234 -3.953 1 86.44 52 CYS B O 1
ATOM 1367 N N . HIS B 1 53 ? -2.268 -22.453 -6.039 1 88.75 53 HIS B N 1
ATOM 1368 C CA . HIS B 1 53 ? -3.619 -22.328 -6.57 1 88.75 53 HIS B CA 1
ATOM 1369 C C . HIS B 1 53 ? -4.27 -21.031 -6.125 1 88.75 53 HIS B C 1
ATOM 1371 O O . HIS B 1 53 ? -5.438 -21.016 -5.734 1 88.75 53 HIS B O 1
ATOM 1377 N N . LEU B 1 54 ? -3.48 -20.094 -6.09 1 93.31 54 LEU B N 1
ATOM 1378 C CA . LEU B 1 54 ? -3.932 -18.781 -5.66 1 93.31 54 LEU B CA 1
ATOM 1379 C C . LEU B 1 54 ? -4.852 -18.156 -6.707 1 93.31 54 LEU B C 1
ATOM 1381 O O . LEU B 1 54 ? -5.711 -17.328 -6.375 1 93.31 54 LEU B O 1
ATOM 1385 N N . TYR B 1 55 ? -4.688 -18.562 -7.848 1 94.06 55 TYR B N 1
ATOM 1386 C CA . TYR B 1 55 ? -5.469 -17.938 -8.914 1 94.06 55 TYR B CA 1
ATOM 1387 C C . TYR B 1 55 ? -6.945 -18.281 -8.773 1 94.06 55 TYR B C 1
ATOM 1389 O O . TYR B 1 55 ? -7.812 -17.5 -9.148 1 94.06 55 TYR B O 1
ATOM 1397 N N . ASN B 1 56 ? -7.23 -19.484 -8.242 1 94.38 56 ASN B N 1
ATOM 1398 C CA . ASN B 1 56 ? -8.617 -19.828 -7.945 1 94.38 56 ASN B CA 1
ATOM 1399 C C . ASN B 1 56 ? -9.234 -18.812 -6.973 1 94.38 56 ASN B C 1
ATOM 1401 O O . ASN B 1 56 ? -10.398 -18.438 -7.125 1 94.38 56 ASN B O 1
ATOM 1405 N N . PHE B 1 57 ? -8.477 -18.484 -5.969 1 96.62 57 PHE B N 1
ATOM 1406 C CA . PHE B 1 57 ? -8.93 -17.453 -5.043 1 96.62 57 PHE B CA 1
ATOM 1407 C C . PHE B 1 57 ? -9.258 -16.156 -5.781 1 96.62 57 PHE B C 1
ATOM 1409 O O . PHE B 1 57 ? -10.297 -15.547 -5.547 1 96.62 57 PHE B O 1
ATOM 1416 N N . TYR B 1 58 ? -8.367 -15.727 -6.633 1 96.81 58 TYR B N 1
ATOM 1417 C CA . TYR B 1 58 ? -8.562 -14.516 -7.418 1 96.81 58 TYR B CA 1
ATOM 1418 C C . TYR B 1 58 ? -9.859 -14.594 -8.227 1 96.81 58 TYR B C 1
ATOM 1420 O O . TYR B 1 58 ? -10.688 -13.688 -8.164 1 96.81 58 TYR B O 1
ATOM 1428 N N . GLU B 1 59 ? -10.039 -15.703 -8.961 1 96.5 59 GLU B N 1
ATOM 1429 C CA . GLU B 1 59 ? -11.203 -15.875 -9.828 1 96.5 59 GLU B CA 1
ATOM 1430 C C . GLU B 1 59 ? -12.5 -15.828 -9.031 1 96.5 59 GLU B C 1
ATOM 1432 O O . GLU B 1 59 ? -13.484 -15.242 -9.477 1 96.5 59 GLU B O 1
ATOM 1437 N N . ASN B 1 60 ? -12.492 -16.375 -7.836 1 96.88 60 ASN B N 1
ATOM 1438 C CA . ASN B 1 60 ? -13.688 -16.453 -7 1 96.88 60 ASN B CA 1
ATOM 1439 C C . ASN B 1 60 ? -14.016 -15.102 -6.375 1 96.88 60 ASN B C 1
ATOM 1441 O O . ASN B 1 60 ? -15.141 -14.875 -5.922 1 96.88 60 ASN B O 1
ATOM 1445 N N . ASN B 1 61 ? -13.039 -14.211 -6.336 1 97.25 61 ASN B N 1
ATOM 1446 C CA . ASN B 1 61 ? -13.242 -12.938 -5.66 1 97.25 61 ASN B CA 1
ATOM 1447 C C . ASN B 1 61 ? -12.961 -11.758 -6.59 1 97.25 61 ASN B C 1
ATOM 1449 O O . ASN B 1 61 ? -12.812 -10.625 -6.137 1 97.25 61 ASN B O 1
ATOM 1453 N N . LYS B 1 62 ? -12.875 -11.953 -7.832 1 96.38 62 LYS B N 1
ATOM 1454 C CA . LYS B 1 62 ? -12.375 -11.016 -8.836 1 96.38 62 LYS B CA 1
ATOM 1455 C C . LYS B 1 62 ? -13.18 -9.711 -8.812 1 96.38 62 LYS B C 1
ATOM 1457 O O . LYS B 1 62 ? -12.602 -8.625 -8.883 1 96.38 62 LYS B O 1
ATOM 1462 N N . ASP B 1 63 ? -14.461 -9.758 -8.734 1 94.94 63 ASP B N 1
ATOM 1463 C CA . ASP B 1 63 ? -15.305 -8.57 -8.773 1 94.94 63 ASP B CA 1
ATOM 1464 C C . ASP B 1 63 ? -14.992 -7.633 -7.605 1 94.94 63 ASP B C 1
ATOM 1466 O O . ASP B 1 63 ? -14.789 -6.434 -7.801 1 94.94 63 ASP B O 1
ATOM 1470 N N . PHE B 1 64 ? -14.938 -8.211 -6.449 1 94.56 64 PHE B N 1
ATOM 1471 C CA . PHE B 1 64 ? -14.703 -7.375 -5.277 1 94.56 64 PHE B CA 1
ATOM 1472 C C . PHE B 1 64 ? -13.25 -6.91 -5.227 1 94.56 64 PHE B C 1
ATOM 1474 O O . PHE B 1 64 ? -12.969 -5.785 -4.805 1 94.56 64 PHE B O 1
ATOM 1481 N N . LEU B 1 65 ? -12.32 -7.711 -5.68 1 95.19 65 LEU B N 1
ATOM 1482 C CA . LEU B 1 65 ? -10.914 -7.312 -5.75 1 95.19 65 LEU B CA 1
ATOM 1483 C C . LEU B 1 65 ? -10.734 -6.129 -6.695 1 95.19 65 LEU B C 1
ATOM 1485 O O . LEU B 1 65 ? -9.922 -5.238 -6.43 1 95.19 65 LEU B O 1
ATOM 1489 N N . THR B 1 66 ? -11.445 -6.141 -7.758 1 91.5 66 THR B N 1
ATOM 1490 C CA . THR B 1 66 ? -11.406 -5.031 -8.703 1 91.5 66 THR B CA 1
ATOM 1491 C C . THR B 1 66 ? -11.898 -3.742 -8.047 1 91.5 66 THR B C 1
ATOM 1493 O O . THR B 1 66 ? -11.312 -2.676 -8.25 1 91.5 66 THR B O 1
ATOM 1496 N N . ILE B 1 67 ? -12.922 -3.883 -7.246 1 87.69 67 ILE B N 1
ATOM 1497 C CA . ILE B 1 67 ? -13.477 -2.74 -6.527 1 87.69 67 ILE B CA 1
ATOM 1498 C C . ILE B 1 67 ? -12.422 -2.18 -5.57 1 87.69 67 ILE B C 1
ATOM 1500 O O . ILE B 1 67 ? -12.203 -0.966 -5.52 1 87.69 67 ILE B O 1
ATOM 1504 N N . ILE B 1 68 ? -11.812 -3.004 -4.836 1 88.75 68 ILE B N 1
ATOM 1505 C CA . ILE B 1 68 ? -10.805 -2.605 -3.863 1 88.75 68 ILE B CA 1
ATOM 1506 C C . ILE B 1 68 ? -9.625 -1.947 -4.582 1 88.75 68 ILE B C 1
ATOM 1508 O O . ILE B 1 68 ? -9.102 -0.927 -4.129 1 88.75 68 ILE B O 1
ATOM 1512 N N . GLU B 1 69 ? -9.242 -2.486 -5.688 1 86.69 69 GLU B N 1
ATOM 1513 C CA . GLU B 1 69 ? -8.102 -2.012 -6.457 1 86.69 69 GLU B CA 1
ATOM 1514 C C . GLU B 1 69 ? -8.359 -0.626 -7.039 1 86.69 69 GLU B C 1
ATOM 1516 O O . GLU B 1 69 ? -7.461 0.214 -7.086 1 86.69 69 GLU B O 1
ATOM 1521 N N . PHE B 1 70 ? -9.461 -0.29 -7.512 1 78.19 70 PHE B N 1
ATOM 1522 C CA . PHE B 1 70 ? -9.758 0.95 -8.219 1 78.19 70 PHE B CA 1
ATOM 1523 C C . PHE B 1 70 ? -10.336 1.988 -7.262 1 78.19 70 PHE B C 1
ATOM 1525 O O . PHE B 1 70 ? -10.734 3.076 -7.688 1 78.19 70 PHE B O 1
ATOM 1532 N N . SER B 1 71 ? -10.5 1.581 -6.016 1 69.69 71 SER B N 1
ATOM 1533 C CA . SER B 1 71 ? -11.094 2.496 -5.047 1 69.69 71 SER B CA 1
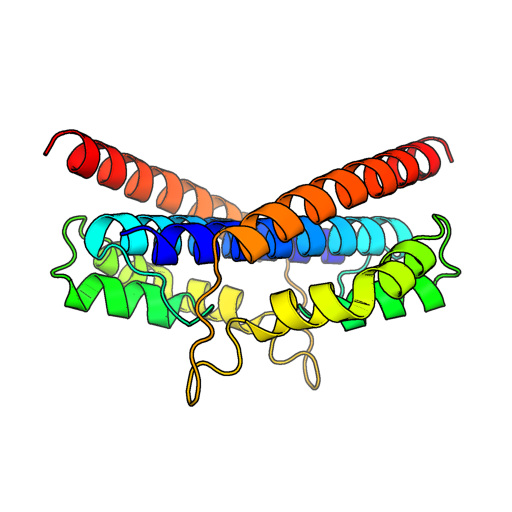ATOM 1534 C C . SER B 1 71 ? -10.375 3.842 -5.047 1 69.69 71 SER B C 1
ATOM 1536 O O . SER B 1 71 ? -10.961 4.859 -4.664 1 69.69 71 SER B O 1
ATOM 1538 N N . TYR B 1 72 ? -9.133 4.051 -5.441 1 58.19 72 TYR B N 1
ATOM 1539 C CA . TYR B 1 72 ? -8.438 5.324 -5.305 1 58.19 72 TYR B CA 1
ATOM 1540 C C . TYR B 1 72 ? -8.062 5.887 -6.672 1 58.19 72 TYR B C 1
ATOM 1542 O O . TYR B 1 72 ? -7.691 7.059 -6.785 1 58.19 72 TYR B O 1
ATOM 1550 N N . ILE B 1 73 ? -7.883 5.047 -7.551 1 55.34 73 ILE B N 1
ATOM 1551 C CA . ILE B 1 73 ? -7.457 5.594 -8.836 1 55.34 73 ILE B CA 1
ATOM 1552 C C . ILE B 1 73 ? -8.453 6.652 -9.297 1 55.34 73 ILE B C 1
ATOM 1554 O O . ILE B 1 73 ? -8.062 7.68 -9.859 1 55.34 73 ILE B O 1
ATOM 1558 N N . SER B 1 74 ? -9.766 6.367 -9.273 1 48.25 74 SER B N 1
ATOM 1559 C CA . SER B 1 74 ? -10.711 7.25 -9.945 1 48.25 74 SER B CA 1
ATOM 1560 C C . SER B 1 74 ? -10.961 8.516 -9.133 1 48.25 74 SER B C 1
ATOM 1562 O O . SER B 1 74 ? -12.109 8.859 -8.852 1 48.25 74 SER B O 1
ATOM 1564 N N . SER B 1 75 ? -10.242 8.742 -8.234 1 45.75 75 SER B N 1
ATOM 1565 C CA . SER B 1 75 ? -10.641 9.859 -7.383 1 45.75 75 SER B CA 1
ATOM 1566 C C . SER B 1 75 ? -10.953 11.094 -8.211 1 45.75 75 SER B C 1
ATOM 1568 O O . SER B 1 75 ? -11.594 12.031 -7.719 1 45.75 75 SER B O 1
ATOM 1570 N N . ARG B 1 76 ? -10.211 11.352 -9.281 1 45.25 76 ARG B N 1
ATOM 1571 C CA . ARG B 1 76 ? -10.523 12.648 -9.883 1 45.25 76 ARG B CA 1
ATOM 1572 C C . ARG B 1 76 ? -12.023 12.773 -10.156 1 45.25 76 ARG B C 1
ATOM 1574 O O . ARG B 1 76 ? -12.562 13.883 -10.164 1 45.25 76 ARG B O 1
ATOM 1581 N N . TYR B 1 77 ? -12.742 11.773 -10.359 1 45.75 77 TYR B N 1
ATOM 1582 C CA . TYR B 1 77 ? -14.094 12.016 -10.859 1 45.75 77 TYR B CA 1
ATOM 1583 C C . TYR B 1 77 ? -15.133 11.508 -9.867 1 45.75 77 TYR B C 1
ATOM 1585 O O . TYR B 1 77 ? -16.172 12.141 -9.68 1 45.75 77 TYR B O 1
ATOM 1593 N N . LEU B 1 78 ? -15.039 10.234 -9.266 1 50.19 78 LEU B N 1
ATOM 1594 C CA . LEU B 1 78 ? -16.078 9.711 -8.383 1 50.19 78 LEU B CA 1
ATOM 1595 C C . LEU B 1 78 ? -15.469 9.016 -7.172 1 50.19 78 LEU B C 1
ATOM 1597 O O . LEU B 1 78 ? -15.141 7.828 -7.223 1 50.19 78 LEU B O 1
ATOM 1601 N N . PRO B 1 79 ? -14.906 9.812 -6.219 1 54.53 79 PRO B N 1
ATOM 1602 C CA . PRO B 1 79 ? -14.414 9.125 -5.02 1 54.53 79 PRO B CA 1
ATOM 1603 C C . PRO B 1 79 ? -15.406 8.086 -4.488 1 54.53 79 PRO B C 1
ATOM 1605 O O . PRO B 1 79 ? -16.594 8.367 -4.383 1 54.53 79 PRO B O 1
ATOM 1608 N N . GLN B 1 80 ? -15.102 6.855 -4.562 1 63.56 80 GLN B N 1
ATOM 1609 C CA . GLN B 1 80 ? -15.992 5.82 -4.035 1 63.56 80 GLN B CA 1
ATOM 1610 C C . GLN B 1 80 ? -15.945 5.789 -2.512 1 63.56 80 GLN B C 1
ATOM 1612 O O . GLN B 1 80 ? -14.875 5.895 -1.912 1 63.56 80 GLN B O 1
ATOM 1617 N N . THR B 1 81 ? -16.984 6.113 -1.888 1 77.5 81 THR B N 1
ATOM 1618 C CA . THR B 1 81 ? -17.203 5.898 -0.46 1 77.5 81 THR B CA 1
ATOM 1619 C C . THR B 1 81 ? -17.75 4.504 -0.197 1 77.5 81 THR B C 1
ATOM 1621 O O . THR B 1 81 ? -18.688 4.066 -0.87 1 77.5 81 THR B O 1
ATOM 1624 N N . PHE B 1 82 ? -16.969 3.889 0.692 1 86.25 82 PHE B N 1
ATOM 1625 C CA . PHE B 1 82 ? -17.359 2.512 0.975 1 86.25 82 PHE B CA 1
ATOM 1626 C C . PHE B 1 82 ? -18.281 2.447 2.186 1 86.25 82 PHE B C 1
ATOM 1628 O O . PHE B 1 82 ? -18.172 3.266 3.102 1 86.25 82 PHE B O 1
ATOM 1635 N N . SER B 1 83 ? -19.172 1.525 2.117 1 90.06 83 SER B N 1
ATOM 1636 C CA . SER B 1 83 ? -20.141 1.312 3.182 1 90.06 83 SER B CA 1
ATOM 1637 C C . SER B 1 83 ? -19.594 0.358 4.242 1 90.06 83 SER B C 1
ATOM 1639 O O . SER B 1 83 ? -18.531 -0.223 4.074 1 90.06 83 SER B O 1
ATOM 1641 N N . GLU B 1 84 ? -20.375 0.284 5.266 1 93.69 84 GLU B N 1
ATOM 1642 C CA . GLU B 1 84 ? -20.078 -0.701 6.301 1 93.69 84 GLU B CA 1
ATOM 1643 C C . GLU B 1 84 ? -20.062 -2.115 5.73 1 93.69 84 GLU B C 1
ATOM 1645 O O . GLU B 1 84 ? -19.203 -2.93 6.09 1 93.69 84 GLU B O 1
ATOM 1650 N N . GLU B 1 85 ? -21 -2.383 4.867 1 95.12 85 GLU B N 1
ATOM 1651 C CA . GLU B 1 85 ? -21.078 -3.699 4.242 1 95.12 85 GLU B CA 1
ATOM 1652 C C . GLU B 1 85 ? -19.828 -3.992 3.412 1 95.12 85 GLU B C 1
ATOM 1654 O O . GLU B 1 85 ? -19.312 -5.113 3.436 1 95.12 85 GLU B O 1
ATOM 1659 N N . ASP B 1 86 ? -19.344 -3.006 2.688 1 93.5 86 ASP B N 1
ATOM 1660 C CA . ASP B 1 86 ? -18.125 -3.156 1.913 1 93.5 86 ASP B CA 1
ATOM 1661 C C . ASP B 1 86 ? -16.938 -3.492 2.82 1 93.5 86 ASP B C 1
ATOM 1663 O O . ASP B 1 86 ? -16.125 -4.359 2.494 1 93.5 86 ASP B O 1
ATOM 1667 N N . ALA B 1 87 ? -16.906 -2.785 3.918 1 94.19 87 ALA B N 1
ATOM 1668 C CA . ALA B 1 87 ? -15.828 -3.006 4.867 1 94.19 87 ALA B CA 1
ATOM 1669 C C . ALA B 1 87 ? -15.867 -4.426 5.43 1 94.19 87 ALA B C 1
ATOM 1671 O O . ALA B 1 87 ? -14.828 -5.086 5.543 1 94.19 87 ALA B O 1
ATOM 1672 N N . LYS B 1 88 ? -17.016 -4.875 5.77 1 96.69 88 LYS B N 1
ATOM 1673 C CA . LYS B 1 88 ? -17.188 -6.234 6.277 1 96.69 88 LYS B CA 1
ATOM 1674 C C . LYS B 1 88 ? -16.766 -7.266 5.234 1 96.69 88 LYS B C 1
ATOM 1676 O O . LYS B 1 88 ? -16.094 -8.242 5.555 1 96.69 88 LYS B O 1
ATOM 1681 N N . LYS B 1 89 ? -17.203 -7.086 4.035 1 96.81 89 LYS B N 1
ATOM 1682 C CA . LYS B 1 89 ? -16.812 -7.965 2.936 1 96.81 89 LYS B CA 1
ATOM 1683 C C . LYS B 1 89 ? -15.297 -7.988 2.76 1 96.81 89 LYS B C 1
ATOM 1685 O O . LYS B 1 89 ? -14.703 -9.047 2.547 1 96.81 89 LYS B O 1
ATOM 1690 N N . ALA B 1 90 ? -14.734 -6.824 2.814 1 96.12 90 ALA B N 1
ATOM 1691 C CA . ALA B 1 90 ? -13.289 -6.719 2.676 1 96.12 90 ALA B CA 1
ATOM 1692 C C . ALA B 1 90 ? -12.57 -7.48 3.789 1 96.12 90 ALA B C 1
ATOM 1694 O O . ALA B 1 90 ? -11.586 -8.18 3.539 1 96.12 90 ALA B O 1
ATOM 1695 N N . LEU B 1 91 ? -13.023 -7.316 4.977 1 97.25 91 LEU B N 1
ATOM 1696 C CA . LEU B 1 91 ? -12.43 -8.016 6.109 1 97.25 91 LEU B CA 1
ATOM 1697 C C . LEU B 1 91 ? -12.523 -9.531 5.926 1 97.25 91 LEU B C 1
ATOM 1699 O O . LEU B 1 91 ? -11.555 -10.25 6.18 1 97.25 91 LEU B O 1
ATOM 1703 N N . LYS B 1 92 ? -13.672 -9.977 5.535 1 97.94 92 LYS B N 1
ATOM 1704 C CA . LYS B 1 92 ? -13.859 -11.406 5.273 1 97.94 92 LYS B CA 1
ATOM 1705 C C . LYS B 1 92 ? -12.914 -11.891 4.176 1 97.94 92 LYS B C 1
ATOM 1707 O O . LYS B 1 92 ? -12.281 -12.938 4.316 1 97.94 92 LYS B O 1
ATOM 1712 N N . LEU B 1 93 ? -12.859 -11.164 3.117 1 97.69 93 LEU B N 1
ATOM 1713 C CA . LEU B 1 93 ? -11.961 -11.477 2.016 1 97.69 93 LEU B CA 1
ATOM 1714 C C . LEU B 1 93 ? -10.516 -11.562 2.5 1 97.69 93 LEU B C 1
ATOM 1716 O O . LEU B 1 93 ? -9.789 -12.484 2.143 1 97.69 93 LEU B O 1
ATOM 1720 N N . GLY B 1 94 ? -10.109 -10.531 3.248 1 97.31 94 GLY B N 1
ATOM 1721 C CA . GLY B 1 94 ? -8.773 -10.531 3.818 1 97.31 94 GLY B CA 1
ATOM 1722 C C . GLY B 1 94 ? -8.484 -11.758 4.656 1 97.31 94 GLY B C 1
ATOM 1723 O O . GLY B 1 94 ? -7.395 -12.328 4.574 1 97.31 94 GLY B O 1
ATOM 1724 N N . GLU B 1 95 ? -9.414 -12.141 5.445 1 97.56 95 GLU B N 1
ATOM 1725 C CA . GLU B 1 95 ? -9.273 -13.328 6.281 1 97.56 95 GLU B CA 1
ATOM 1726 C C . GLU B 1 95 ? -9.109 -14.586 5.43 1 97.56 95 GLU B C 1
ATOM 1728 O O . GLU B 1 95 ? -8.25 -15.422 5.703 1 97.56 95 GLU B O 1
ATOM 1733 N N . GLU B 1 96 ? -9.914 -14.734 4.504 1 96.88 96 GLU B N 1
ATOM 1734 C CA . GLU B 1 96 ? -9.828 -15.867 3.592 1 96.88 96 GLU B CA 1
ATOM 1735 C C . GLU B 1 96 ? -8.484 -15.891 2.867 1 96.88 96 GLU B C 1
ATOM 1737 O O . GLU B 1 96 ? -7.871 -16.953 2.703 1 96.88 96 GLU B O 1
ATOM 1742 N N . PHE B 1 97 ? -8.109 -14.758 2.414 1 97.44 97 PHE B N 1
ATOM 1743 C CA . PHE B 1 97 ? -6.816 -14.656 1.744 1 97.44 97 PHE B CA 1
ATOM 1744 C C . PHE B 1 97 ? -5.684 -15.07 2.68 1 97.44 97 PHE B C 1
ATOM 1746 O O . PHE B 1 97 ? -4.766 -15.781 2.271 1 97.44 97 PHE B O 1
ATOM 1753 N N . ASP B 1 98 ? -5.738 -14.633 3.891 1 96.06 98 ASP B N 1
ATOM 1754 C CA . ASP B 1 98 ? -4.715 -14.969 4.879 1 96.06 98 ASP B CA 1
ATOM 1755 C C . ASP B 1 98 ? -4.582 -16.484 5.039 1 96.06 98 ASP B C 1
ATOM 1757 O O . ASP B 1 98 ? -3.471 -17 5.133 1 96.06 98 ASP B O 1
ATOM 1761 N N . ILE B 1 99 ? -5.633 -17.109 5.07 1 94.94 99 ILE B N 1
ATOM 1762 C CA . ILE B 1 99 ? -5.641 -18.562 5.203 1 94.94 99 ILE B CA 1
ATOM 1763 C C . ILE B 1 99 ? -4.957 -19.188 3.996 1 94.94 99 ILE B C 1
ATOM 1765 O O . ILE B 1 99 ? -4.102 -20.062 4.148 1 94.94 99 ILE B O 1
ATOM 1769 N N . VAL B 1 100 ? -5.285 -18.75 2.832 1 93.94 100 VAL B N 1
ATOM 1770 C CA . VAL B 1 100 ? -4.766 -19.312 1.595 1 93.94 100 VAL B CA 1
ATOM 1771 C C . VAL B 1 100 ? -3.262 -19.062 1.499 1 93.94 100 VAL B C 1
ATOM 1773 O O . VAL B 1 100 ? -2.488 -19.953 1.172 1 93.94 100 VAL B O 1
ATOM 1776 N N . ILE B 1 101 ? -2.881 -17.859 1.784 1 94.5 101 ILE B N 1
ATOM 1777 C CA . ILE B 1 101 ? -1.484 -17.484 1.604 1 94.5 101 ILE B CA 1
ATOM 1778 C C . ILE B 1 101 ? -0.622 -18.156 2.664 1 94.5 101 ILE B C 1
ATOM 1780 O O . ILE B 1 101 ? 0.528 -18.516 2.4 1 94.5 101 ILE B O 1
ATOM 1784 N N . GLU B 1 102 ? -1.102 -18.281 3.834 1 92.44 102 GLU B N 1
ATOM 1785 C CA . GLU B 1 102 ? -0.377 -18.984 4.883 1 92.44 102 GLU B CA 1
ATOM 1786 C C . GLU B 1 102 ? -0.103 -20.438 4.48 1 92.44 102 GLU B C 1
ATOM 1788 O O . GLU B 1 102 ? 1 -20.938 4.691 1 92.44 102 GLU B O 1
ATOM 1793 N N . LYS B 1 103 ? -1.08 -21.047 3.998 1 90.62 103 LYS B N 1
ATOM 1794 C CA . LYS B 1 103 ? -0.915 -22.406 3.506 1 90.62 103 LYS B CA 1
ATOM 1795 C C . LYS B 1 103 ? 0.128 -22.469 2.393 1 90.62 103 LYS B C 1
ATOM 1797 O O . LYS B 1 103 ? 0.95 -23.391 2.355 1 90.62 103 LYS B O 1
ATOM 1802 N N . CYS B 1 104 ? 0.068 -21.531 1.551 1 90.19 104 CYS B N 1
ATOM 1803 C CA . CYS B 1 104 ? 1.012 -21.469 0.44 1 90.19 104 CYS B CA 1
ATOM 1804 C C . CYS B 1 104 ? 2.438 -21.297 0.947 1 90.19 104 CYS B C 1
ATOM 1806 O O . CYS B 1 104 ? 3.346 -22 0.513 1 90.19 104 CYS B O 1
ATOM 1808 N N . MET B 1 105 ? 2.652 -20.438 1.824 1 86.94 105 MET B N 1
ATOM 1809 C CA . MET B 1 105 ? 3.98 -20.141 2.35 1 86.94 105 MET B CA 1
ATOM 1810 C C . MET B 1 105 ? 4.562 -21.328 3.092 1 86.94 105 MET B C 1
ATOM 1812 O O . MET B 1 105 ? 5.77 -21.578 3.037 1 86.94 105 MET B O 1
ATOM 1816 N N . LYS B 1 106 ? 3.748 -22.047 3.746 1 85.5 106 LYS B N 1
ATOM 1817 C CA . LYS B 1 106 ? 4.176 -23.25 4.449 1 85.5 106 LYS B CA 1
ATOM 1818 C C . LYS B 1 106 ? 4.672 -24.312 3.469 1 85.5 106 LYS B C 1
ATOM 1820 O O . LYS B 1 106 ? 5.656 -25 3.736 1 85.5 106 LYS B O 1
ATOM 1825 N N . ILE B 1 107 ? 4.113 -24.422 2.418 1 77.12 107 ILE B N 1
ATOM 1826 C CA . ILE B 1 107 ? 4.484 -25.391 1.391 1 77.12 107 ILE B CA 1
ATOM 1827 C C . ILE B 1 107 ? 5.816 -24.984 0.761 1 77.12 107 ILE B C 1
ATOM 1829 O O . ILE B 1 107 ? 6.68 -25.844 0.517 1 77.12 107 ILE B O 1
ATOM 1833 N N . MET B 1 108 ? 5.984 -23.719 0.56 1 78.38 108 MET B N 1
ATOM 1834 C CA . MET B 1 108 ? 7.191 -23.219 -0.092 1 78.38 108 MET B CA 1
ATOM 1835 C C . MET B 1 108 ? 8.398 -23.344 0.833 1 78.38 108 MET B C 1
ATOM 1837 O O . MET B 1 108 ? 9.531 -23.484 0.367 1 78.38 108 MET B O 1
ATOM 1841 N N . GLN B 1 109 ? 8.266 -23.047 2.092 1 73.25 109 GLN B N 1
ATOM 1842 C CA . GLN B 1 109 ? 9.359 -23.172 3.043 1 73.25 109 GLN B CA 1
ATOM 1843 C C . GLN B 1 109 ? 9.789 -24.625 3.195 1 73.25 109 GLN B C 1
ATOM 1845 O O . GLN B 1 109 ? 10.961 -24.922 3.467 1 73.25 109 GLN B O 1
ATOM 1850 N N . LYS B 1 110 ? 9.016 -25.578 3.045 1 67.38 110 LYS B N 1
ATOM 1851 C CA . LYS B 1 110 ? 9.336 -27 3.193 1 67.38 110 LYS B CA 1
ATOM 1852 C C . LYS B 1 110 ? 10.047 -27.547 1.953 1 67.38 110 LYS B C 1
ATOM 1854 O O . LYS B 1 110 ? 10.812 -28.5 2.039 1 67.38 110 LYS B O 1
ATOM 1859 N N . SER B 1 111 ? 9.969 -26.953 0.873 1 55.78 111 SER B N 1
ATOM 1860 C CA . SER B 1 111 ? 10.68 -27.438 -0.307 1 55.78 111 SER B CA 1
ATOM 1861 C C . SER B 1 111 ? 12.078 -26.828 -0.386 1 55.78 111 SER B C 1
ATOM 1863 O O . SER B 1 111 ? 12.273 -25.656 -0.027 1 55.78 111 SER B O 1
#

pLDDT: mean 86.55, std 13.2, range [45.06, 97.94]